Protein AF-A0A5C7JDD1-F1 (afdb_monomer)

Structure (mmCIF, N/CA/C/O backbone):
data_AF-A0A5C7JDD1-F1
#
_entry.id   AF-A0A5C7JDD1-F1
#
loop_
_atom_site.group_PDB
_atom_site.id
_atom_site.type_symbol
_atom_site.label_atom_id
_atom_site.label_alt_id
_atom_site.label_comp_id
_atom_site.label_asym_id
_atom_site.label_entity_id
_atom_site.label_seq_id
_atom_site.pdbx_PDB_ins_code
_atom_site.Cartn_x
_atom_site.Cartn_y
_at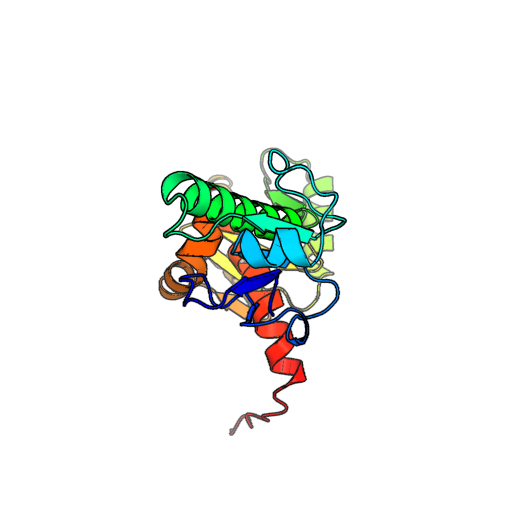om_site.Cartn_z
_atom_site.occupancy
_atom_site.B_iso_or_equiv
_atom_site.auth_seq_id
_atom_site.auth_comp_id
_atom_site.auth_asym_id
_atom_site.auth_atom_id
_atom_site.pdbx_PDB_model_num
ATOM 1 N N . MET A 1 1 ? 10.243 -6.993 1.042 1.00 73.81 1 MET A N 1
ATOM 2 C CA . MET A 1 1 ? 9.781 -7.624 -0.218 1.00 73.81 1 MET A CA 1
ATOM 3 C C . MET A 1 1 ? 10.031 -6.725 -1.411 1.00 73.81 1 MET A C 1
ATOM 5 O O . MET A 1 1 ? 9.795 -5.526 -1.321 1.00 73.81 1 MET A O 1
ATOM 9 N N . LYS A 1 2 ? 10.514 -7.301 -2.519 1.00 85.94 2 LYS A N 1
ATOM 10 C CA . LYS A 1 2 ? 10.548 -6.622 -3.817 1.00 85.94 2 LYS A CA 1
ATOM 11 C C . LYS A 1 2 ? 9.203 -6.812 -4.521 1.00 85.94 2 LYS A C 1
ATOM 13 O O . LYS A 1 2 ? 8.689 -7.925 -4.523 1.00 85.94 2 LYS A O 1
ATOM 18 N N . ILE A 1 3 ? 8.646 -5.746 -5.087 1.00 88.06 3 ILE A N 1
ATOM 19 C CA . ILE A 1 3 ? 7.290 -5.739 -5.669 1.00 88.06 3 ILE A CA 1
ATOM 20 C C . ILE A 1 3 ? 7.295 -5.728 -7.203 1.00 88.06 3 ILE A C 1
ATOM 22 O O . ILE A 1 3 ? 6.312 -6.113 -7.826 1.00 88.06 3 ILE A O 1
ATOM 26 N N . ALA A 1 4 ? 8.409 -5.318 -7.812 1.00 92.81 4 ALA A N 1
ATOM 27 C CA . ALA A 1 4 ? 8.616 -5.304 -9.256 1.00 92.81 4 ALA A CA 1
ATOM 28 C C . ALA A 1 4 ? 10.108 -5.274 -9.601 1.00 92.81 4 ALA A C 1
ATOM 30 O O . ALA A 1 4 ? 10.940 -4.901 -8.769 1.00 92.81 4 ALA A O 1
ATOM 31 N N . ASN A 1 5 ? 10.434 -5.634 -10.840 1.00 95.62 5 ASN A N 1
ATOM 32 C CA . ASN A 1 5 ? 11.769 -5.535 -11.415 1.00 95.62 5 ASN A CA 1
ATOM 33 C C . ASN A 1 5 ? 11.882 -4.310 -12.330 1.00 95.62 5 ASN A C 1
ATOM 35 O O . ASN A 1 5 ? 10.955 -3.980 -13.072 1.00 95.62 5 ASN A O 1
ATOM 39 N N . ILE A 1 6 ? 13.054 -3.685 -12.328 1.00 96.06 6 ILE A N 1
ATOM 40 C CA . ILE A 1 6 ? 13.453 -2.664 -13.293 1.00 96.06 6 ILE A CA 1
ATOM 41 C C . ILE A 1 6 ? 14.799 -3.090 -13.870 1.00 96.06 6 ILE A C 1
ATOM 43 O O . ILE A 1 6 ? 15.786 -3.191 -13.143 1.00 96.06 6 ILE A O 1
ATOM 47 N N . VAL A 1 7 ? 14.841 -3.344 -15.173 1.00 95.69 7 VAL A N 1
ATOM 48 C CA . VAL A 1 7 ? 16.059 -3.737 -15.880 1.00 95.69 7 VAL A CA 1
ATOM 49 C C . VAL A 1 7 ? 16.668 -2.505 -16.533 1.00 95.69 7 VAL A C 1
ATOM 51 O O . VAL A 1 7 ? 16.071 -1.921 -17.435 1.00 95.69 7 VAL A O 1
ATOM 54 N N . SER A 1 8 ? 17.837 -2.084 -16.058 1.00 92.88 8 SER A N 1
ATOM 55 C CA . SER A 1 8 ? 18.533 -0.890 -16.538 1.00 92.88 8 SER A CA 1
ATOM 56 C C . SER A 1 8 ? 20.042 -1.018 -16.361 1.00 92.88 8 SER A C 1
ATOM 58 O O . SER A 1 8 ? 20.523 -1.387 -15.294 1.00 92.88 8 SER A O 1
ATOM 60 N N . HIS A 1 9 ? 20.798 -0.621 -17.385 1.00 86.56 9 HIS A N 1
ATOM 61 C CA . HIS A 1 9 ? 22.257 -0.478 -17.295 1.00 86.56 9 HIS A CA 1
ATOM 62 C C . HIS A 1 9 ? 22.694 0.776 -16.525 1.00 86.56 9 HIS A C 1
ATOM 64 O O . HIS A 1 9 ? 23.824 0.858 -16.057 1.00 86.56 9 HIS A O 1
ATOM 70 N N . ASN A 1 10 ? 21.806 1.766 -16.401 1.00 85.62 10 ASN A N 1
ATOM 71 C CA . ASN A 1 10 ? 22.066 3.001 -15.669 1.00 85.62 10 ASN A CA 1
ATOM 72 C C . ASN A 1 10 ? 21.401 2.961 -14.293 1.00 85.62 10 ASN A C 1
ATOM 74 O O . ASN A 1 10 ? 20.355 2.332 -14.120 1.00 85.62 10 ASN A O 1
ATOM 78 N N . LYS A 1 11 ? 21.952 3.711 -13.332 1.00 84.25 11 LYS A N 1
ATOM 79 C CA . LYS A 1 11 ? 21.328 3.885 -12.017 1.00 84.25 11 LYS A CA 1
ATOM 80 C C . LYS A 1 11 ? 19.953 4.546 -12.166 1.00 84.25 11 LYS A C 1
ATOM 82 O O . LYS A 1 11 ? 19.836 5.627 -12.742 1.00 84.25 11 LYS A O 1
ATOM 87 N N . VAL A 1 12 ? 18.936 3.905 -11.601 1.00 86.31 12 VAL A N 1
ATOM 88 C CA . VAL A 1 12 ? 17.555 4.393 -11.554 1.00 86.31 12 VAL A CA 1
ATOM 89 C C . VAL A 1 12 ? 17.227 4.748 -10.104 1.00 86.31 12 VAL A C 1
ATOM 91 O O . VAL A 1 12 ? 17.536 3.978 -9.198 1.00 86.31 12 VAL A O 1
ATOM 94 N N . ASN A 1 13 ? 16.660 5.934 -9.872 1.00 81.56 13 ASN A N 1
ATOM 95 C CA . ASN A 1 13 ? 16.296 6.392 -8.530 1.00 81.56 13 ASN A CA 1
ATOM 96 C C . ASN A 1 13 ? 14.846 6.003 -8.226 1.00 81.56 13 ASN A C 1
ATOM 98 O O . ASN A 1 13 ? 13.929 6.670 -8.696 1.00 81.56 13 ASN A O 1
ATOM 102 N N . VAL A 1 14 ? 14.662 4.913 -7.487 1.00 82.81 14 VAL A N 1
ATOM 103 C CA . VAL A 1 14 ? 13.359 4.347 -7.104 1.00 82.81 14 VAL A CA 1
ATOM 104 C C . VAL A 1 14 ? 13.416 3.859 -5.661 1.00 82.81 14 VAL A C 1
ATOM 106 O O . VAL A 1 14 ? 14.504 3.703 -5.105 1.00 82.81 14 VAL A O 1
ATOM 109 N N . SER A 1 15 ? 12.252 3.626 -5.052 1.00 75.69 15 SER A N 1
ATOM 110 C CA . SER A 1 15 ? 12.174 3.100 -3.688 1.00 75.69 15 SER A CA 1
ATOM 111 C C . SER A 1 15 ? 12.807 1.708 -3.574 1.00 75.69 15 SER A C 1
ATOM 113 O O . SER A 1 15 ? 12.909 0.950 -4.545 1.00 75.69 15 SER A O 1
ATOM 115 N N . GLU A 1 16 ? 13.203 1.335 -2.358 1.00 76.50 16 GLU A N 1
ATOM 116 C CA . GLU A 1 16 ? 13.844 0.044 -2.083 1.00 76.50 16 GLU A CA 1
ATOM 117 C C . GLU A 1 16 ? 12.933 -1.163 -2.356 1.00 76.50 16 GLU A C 1
ATOM 119 O O . GLU A 1 16 ? 13.403 -2.301 -2.409 1.00 76.50 16 GLU A O 1
ATOM 124 N N . HIS A 1 17 ? 11.641 -0.941 -2.589 1.00 80.19 17 HIS A N 1
ATOM 125 C CA . HIS A 1 17 ? 10.695 -1.985 -2.965 1.00 80.19 17 HIS A CA 1
ATOM 126 C C . HIS A 1 17 ? 10.891 -2.470 -4.412 1.00 80.19 17 HIS A C 1
ATOM 128 O O . HIS A 1 17 ? 10.429 -3.557 -4.757 1.00 80.19 17 HIS A O 1
ATOM 134 N N . PHE A 1 18 ? 11.620 -1.736 -5.257 1.00 88.19 18 PHE A N 1
ATOM 135 C CA . PHE A 1 18 ? 11.929 -2.163 -6.622 1.00 88.19 18 PHE A CA 1
ATOM 136 C C . PHE A 1 18 ? 13.253 -2.936 -6.686 1.00 88.19 18 PHE A C 1
ATOM 138 O O . PHE A 1 18 ? 14.243 -2.623 -6.014 1.00 88.19 18 PHE A O 1
ATOM 145 N N . ASN A 1 19 ? 13.268 -4.001 -7.483 1.00 92.19 19 ASN A N 1
ATOM 146 C CA . ASN A 1 19 ? 14.462 -4.772 -7.799 1.00 92.19 19 ASN A CA 1
ATOM 147 C C . ASN A 1 19 ? 15.104 -4.196 -9.065 1.00 92.19 19 ASN A C 1
ATOM 149 O O . ASN A 1 19 ? 14.676 -4.511 -10.174 1.00 92.19 19 ASN A O 1
ATOM 153 N N . VAL A 1 20 ? 16.097 -3.322 -8.902 1.00 93.44 20 VAL A N 1
ATOM 154 C CA . VAL A 1 20 ? 16.820 -2.725 -10.032 1.00 93.44 20 VAL A CA 1
ATOM 155 C C . VAL A 1 20 ? 18.010 -3.611 -10.388 1.00 93.44 20 VAL A C 1
ATOM 157 O O . VAL A 1 20 ? 18.900 -3.807 -9.563 1.00 93.44 20 VAL A O 1
ATOM 160 N N . VAL A 1 21 ? 18.028 -4.143 -11.609 1.00 94.25 21 VAL A N 1
ATOM 161 C CA . VAL A 1 21 ? 19.061 -5.070 -12.086 1.00 94.25 21 VAL A CA 1
ATOM 162 C C . VAL A 1 21 ? 19.552 -4.700 -13.480 1.00 94.25 21 VAL A C 1
ATOM 164 O O . VAL A 1 21 ? 18.857 -4.054 -14.254 1.00 94.25 21 VAL A O 1
ATOM 167 N N . GLU A 1 22 ? 20.760 -5.132 -13.823 1.00 92.44 22 GLU A N 1
ATOM 168 C CA . GLU A 1 22 ? 21.382 -4.807 -15.115 1.00 92.44 22 GLU A CA 1
ATOM 169 C C . GLU A 1 22 ? 20.964 -5.747 -16.253 1.00 92.44 22 GLU A C 1
ATOM 171 O O . GLU A 1 22 ? 21.196 -5.437 -17.419 1.00 92.44 22 GLU A O 1
ATOM 176 N N . SER A 1 23 ? 20.393 -6.913 -15.936 1.00 91.31 23 SER A N 1
ATOM 177 C CA . SER A 1 23 ? 20.026 -7.925 -16.927 1.00 91.31 23 SER A CA 1
ATOM 178 C C . SER A 1 23 ? 18.774 -8.702 -16.529 1.00 91.31 23 SER A C 1
ATOM 180 O O . SER A 1 23 ? 18.463 -8.848 -15.345 1.00 91.31 23 SER A O 1
ATOM 182 N N . MET A 1 24 ? 18.082 -9.240 -17.539 1.00 90.94 24 MET A N 1
ATOM 183 C CA . MET A 1 24 ? 16.889 -10.074 -17.358 1.00 90.94 24 MET A CA 1
ATOM 184 C C . MET A 1 24 ? 17.164 -11.346 -16.544 1.00 90.94 24 MET A C 1
ATOM 186 O O . MET A 1 24 ? 16.271 -11.820 -15.859 1.00 90.94 24 MET A O 1
ATOM 190 N N . ASP A 1 25 ? 18.393 -11.868 -16.540 1.00 90.81 25 ASP A N 1
ATOM 191 C CA . ASP A 1 25 ? 18.741 -13.087 -15.788 1.00 90.81 25 ASP A CA 1
ATOM 192 C C . ASP A 1 25 ? 18.738 -12.888 -14.264 1.00 90.81 25 ASP A C 1
ATOM 194 O O . ASP A 1 25 ? 18.717 -13.852 -13.504 1.00 90.81 25 ASP A O 1
ATOM 198 N N . LYS A 1 26 ? 18.790 -11.633 -13.804 1.00 92.19 26 LYS A N 1
ATOM 199 C CA . LYS A 1 26 ? 18.843 -11.272 -12.378 1.00 92.19 26 LYS A CA 1
ATOM 200 C C . LYS A 1 26 ? 17.473 -10.868 -11.820 1.00 92.19 26 LYS A C 1
ATOM 202 O O . LYS A 1 26 ? 17.385 -10.421 -10.675 1.00 92.19 26 LYS A O 1
ATOM 207 N N . ILE A 1 27 ? 16.410 -10.959 -12.620 1.00 94.38 27 ILE A N 1
ATOM 208 C CA . ILE A 1 27 ? 15.067 -10.578 -12.178 1.00 94.38 27 ILE A CA 1
ATOM 209 C C . ILE A 1 27 ? 14.513 -11.589 -11.175 1.00 94.38 27 ILE A C 1
ATOM 211 O O . ILE A 1 27 ? 14.849 -12.771 -11.187 1.00 94.38 27 ILE A O 1
ATOM 215 N N . ILE A 1 28 ? 13.584 -11.132 -10.342 1.00 92.19 28 ILE A N 1
ATOM 216 C CA . ILE A 1 28 ? 12.761 -12.024 -9.532 1.00 92.19 28 ILE A CA 1
ATOM 217 C C . ILE A 1 28 ? 11.585 -12.465 -10.404 1.00 92.19 28 ILE A C 1
ATOM 219 O O . ILE A 1 28 ? 10.735 -11.648 -10.774 1.00 92.19 28 ILE A O 1
ATOM 223 N N . HIS A 1 29 ? 11.555 -13.747 -10.764 1.00 88.94 29 HIS A N 1
ATOM 224 C CA . HIS A 1 29 ? 10.509 -14.307 -11.616 1.00 88.94 29 HIS A CA 1
ATOM 225 C C . HIS A 1 29 ? 9.114 -14.153 -10.994 1.00 88.94 29 HIS A C 1
ATOM 227 O O . HIS A 1 29 ? 8.934 -14.282 -9.785 1.00 88.94 29 HIS A O 1
ATOM 233 N N . GLY A 1 30 ? 8.119 -13.887 -11.844 1.00 87.06 30 GLY A N 1
ATOM 234 C CA . GLY A 1 30 ? 6.722 -13.700 -11.442 1.00 87.06 30 GLY A CA 1
ATOM 235 C C . GLY A 1 30 ? 6.347 -12.265 -11.056 1.00 87.06 30 GLY A C 1
ATOM 236 O O . GLY A 1 30 ? 5.157 -11.966 -10.985 1.00 87.06 30 GLY A O 1
ATOM 237 N N . LEU A 1 31 ? 7.319 -11.364 -10.863 1.00 92.50 31 LEU A N 1
ATOM 238 C CA . LEU A 1 31 ? 7.039 -9.950 -10.604 1.00 92.50 31 LEU A CA 1
ATOM 239 C C . LEU A 1 31 ? 6.890 -9.134 -11.902 1.00 92.50 31 LEU A C 1
ATOM 241 O O . LEU A 1 31 ? 7.575 -9.421 -12.893 1.00 92.50 31 LEU A O 1
ATOM 245 N N . PRO A 1 32 ? 6.067 -8.064 -11.896 1.00 95.31 32 PRO A N 1
ATOM 246 C CA . PRO A 1 32 ? 6.035 -7.088 -12.979 1.00 95.31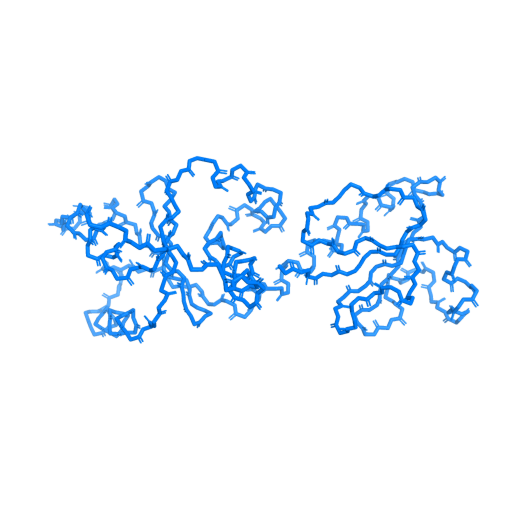 32 PRO A CA 1
ATOM 247 C C . PRO A 1 32 ? 7.426 -6.545 -13.287 1.00 95.31 32 PRO A C 1
ATOM 249 O O . PRO A 1 32 ? 8.178 -6.219 -12.371 1.00 95.31 32 PRO A O 1
ATOM 252 N N . THR A 1 33 ? 7.774 -6.447 -14.566 1.00 96.94 33 THR A N 1
ATOM 253 C CA . THR A 1 33 ? 9.122 -6.079 -15.008 1.00 96.94 33 THR A CA 1
ATOM 254 C C . THR A 1 33 ? 9.068 -4.949 -16.028 1.00 96.94 33 THR A C 1
ATOM 256 O O . THR A 1 33 ? 8.368 -5.059 -17.032 1.00 96.94 33 THR A O 1
ATOM 259 N N . LEU A 1 34 ? 9.824 -3.879 -15.778 1.00 97.25 34 LEU A N 1
ATOM 260 C CA . LEU A 1 34 ? 10.047 -2.778 -16.715 1.00 97.25 34 LEU A CA 1
ATOM 261 C C . LEU A 1 34 ? 11.470 -2.852 -17.275 1.00 97.25 34 LEU A C 1
ATOM 263 O O . LEU A 1 34 ? 12.436 -2.807 -16.516 1.00 97.25 34 LEU A O 1
ATOM 267 N N . ILE A 1 35 ? 11.606 -2.919 -18.596 1.00 96.12 35 ILE A N 1
ATOM 268 C CA . ILE A 1 35 ? 12.894 -2.857 -19.297 1.00 96.12 35 ILE A CA 1
ATOM 269 C C . ILE A 1 35 ? 13.154 -1.419 -19.757 1.00 96.12 35 ILE A C 1
ATOM 271 O O . ILE A 1 35 ? 12.328 -0.828 -20.450 1.00 96.12 35 ILE A O 1
ATOM 275 N N . ILE A 1 36 ? 14.313 -0.858 -19.406 1.00 95.50 36 ILE A N 1
ATOM 276 C CA . ILE A 1 36 ? 14.731 0.482 -19.833 1.00 95.50 36 ILE A CA 1
ATOM 277 C C . ILE A 1 36 ? 15.770 0.365 -20.952 1.00 95.50 36 ILE A C 1
ATOM 279 O O . ILE A 1 36 ? 16.930 0.017 -20.723 1.00 95.50 36 ILE A O 1
ATOM 283 N N . GLY A 1 37 ? 15.357 0.746 -22.159 1.00 92.62 37 GLY A N 1
ATOM 284 C CA . GLY A 1 37 ? 16.223 0.972 -23.309 1.00 92.62 37 GLY A CA 1
ATOM 285 C C . GLY A 1 37 ? 15.743 0.287 -24.580 1.00 92.62 37 GLY A C 1
ATOM 286 O O . GLY A 1 37 ? 15.573 -0.931 -24.624 1.00 92.62 37 GLY A O 1
ATOM 287 N N . PHE A 1 38 ? 15.593 1.086 -25.637 1.00 90.88 38 PHE A N 1
ATOM 288 C CA . PHE A 1 38 ? 15.066 0.628 -26.920 1.00 90.88 38 PHE A CA 1
ATOM 289 C C . PHE A 1 38 ? 15.933 -0.459 -27.569 1.00 90.88 38 PHE A C 1
ATOM 291 O O . PHE A 1 38 ? 15.403 -1.477 -28.002 1.00 90.88 38 PHE A O 1
ATOM 298 N N . ASP A 1 39 ? 17.260 -0.291 -27.577 1.00 90.31 39 ASP A N 1
ATOM 299 C CA . ASP A 1 39 ? 18.180 -1.230 -28.242 1.00 90.31 39 ASP A CA 1
ATOM 300 C C . ASP A 1 39 ? 18.036 -2.667 -27.724 1.00 90.31 39 ASP A C 1
ATOM 302 O O . ASP A 1 39 ? 18.092 -3.629 -28.491 1.00 90.31 39 ASP A O 1
ATOM 306 N N . TYR A 1 40 ? 17.840 -2.810 -26.409 1.00 89.88 40 TYR A N 1
ATOM 307 C CA . TYR A 1 40 ? 17.649 -4.110 -25.777 1.00 89.88 40 TYR A CA 1
ATOM 308 C C . TYR A 1 40 ? 16.324 -4.729 -26.222 1.00 89.88 40 TYR A C 1
ATOM 310 O O . TYR A 1 40 ? 16.285 -5.882 -26.648 1.00 89.88 40 TYR A O 1
ATOM 318 N N . VAL A 1 41 ? 15.243 -3.950 -26.164 1.00 91.88 41 VAL A N 1
ATOM 319 C CA . VAL A 1 41 ? 13.906 -4.421 -26.531 1.00 91.88 41 VAL A CA 1
ATOM 320 C C . VAL A 1 41 ? 13.860 -4.813 -28.002 1.00 91.88 41 VAL A C 1
ATOM 322 O O . VAL A 1 41 ? 13.476 -5.932 -28.309 1.00 91.88 41 VAL A O 1
ATOM 325 N N . ASN A 1 42 ? 14.365 -3.966 -28.897 1.00 90.50 42 ASN A N 1
ATOM 326 C CA . ASN A 1 42 ? 14.378 -4.224 -30.336 1.00 90.50 42 ASN A CA 1
ATOM 327 C C . ASN A 1 42 ? 15.182 -5.481 -30.716 1.00 90.50 42 ASN A C 1
ATOM 329 O O . ASN A 1 42 ? 14.856 -6.169 -31.679 1.00 90.50 42 ASN A O 1
ATOM 333 N N . LYS A 1 43 ? 16.228 -5.814 -29.948 1.00 91.44 43 LYS A N 1
ATOM 334 C CA . LYS A 1 43 ? 17.027 -7.028 -30.161 1.00 91.44 43 LYS A CA 1
ATOM 335 C C . LYS A 1 43 ? 16.327 -8.301 -29.675 1.00 91.44 43 LYS A C 1
ATOM 337 O O . LYS A 1 43 ? 16.500 -9.353 -30.285 1.00 91.44 43 LYS A O 1
ATOM 342 N N . HIS A 1 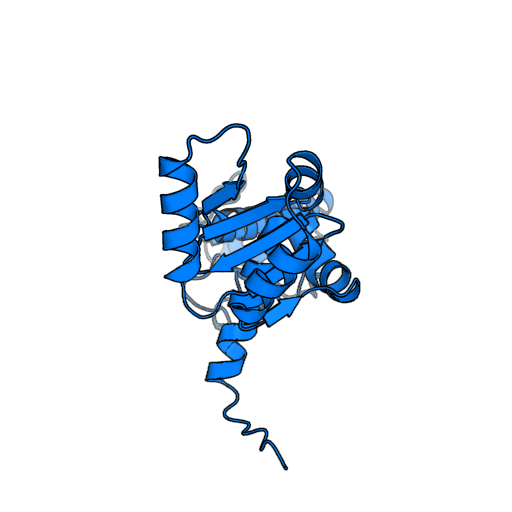44 ? 15.612 -8.227 -28.554 1.00 90.19 44 HIS A N 1
ATOM 343 C CA . HIS A 1 44 ? 15.068 -9.399 -27.858 1.00 90.19 44 HIS A CA 1
ATOM 344 C C . HIS A 1 44 ? 13.564 -9.621 -28.091 1.00 90.19 44 HIS A C 1
ATOM 346 O O . HIS A 1 44 ? 13.081 -10.732 -27.889 1.00 90.19 44 HIS A O 1
ATOM 352 N N . TYR A 1 45 ? 12.850 -8.594 -28.547 1.00 90.12 45 TYR A N 1
ATOM 353 C CA . TYR A 1 45 ? 11.414 -8.581 -28.822 1.00 90.12 45 TYR A CA 1
ATOM 354 C C . TYR A 1 45 ? 11.164 -7.864 -30.160 1.00 90.12 45 TYR A C 1
ATOM 356 O O . TYR A 1 45 ? 10.585 -6.789 -30.157 1.00 90.12 45 TYR A O 1
ATOM 364 N N . PRO A 1 46 ? 11.626 -8.396 -31.305 1.00 83.44 46 PRO A N 1
ATOM 365 C CA . PRO A 1 46 ? 11.647 -7.660 -32.576 1.00 83.44 46 PRO A CA 1
ATOM 366 C C . PRO A 1 46 ? 10.259 -7.301 -33.134 1.00 83.44 46 PRO A C 1
ATOM 368 O O . PRO A 1 46 ? 10.149 -6.358 -33.910 1.00 83.44 46 PRO A O 1
ATOM 371 N N . ASP A 1 47 ? 9.208 -8.013 -32.719 1.00 86.62 47 ASP A N 1
ATOM 372 C CA . ASP A 1 47 ? 7.838 -7.844 -33.227 1.00 86.62 47 ASP A CA 1
ATOM 373 C C . ASP A 1 47 ? 6.957 -6.936 -32.343 1.00 86.62 47 ASP A C 1
ATOM 375 O O . ASP A 1 47 ? 5.736 -6.905 -32.501 1.00 86.62 47 ASP A O 1
ATOM 379 N N . PHE A 1 48 ? 7.541 -6.226 -31.373 1.00 88.50 48 PHE A N 1
ATOM 380 C CA . PHE A 1 48 ? 6.786 -5.332 -30.491 1.00 88.50 48 PHE A CA 1
ATOM 381 C C . PHE A 1 48 ? 6.325 -4.047 -31.191 1.00 88.50 48 PHE A C 1
ATOM 383 O O . PHE A 1 48 ? 7.028 -3.484 -32.032 1.00 88.50 48 PHE A O 1
ATOM 390 N N . ASP A 1 49 ? 5.166 -3.530 -30.783 1.00 86.88 49 ASP A N 1
ATOM 391 C CA . ASP A 1 49 ? 4.731 -2.196 -31.187 1.00 86.88 49 ASP A CA 1
ATOM 392 C C . ASP A 1 49 ? 5.429 -1.136 -30.318 1.00 86.88 49 ASP A C 1
ATOM 394 O O . ASP A 1 49 ? 5.232 -1.066 -29.105 1.00 86.88 49 ASP A O 1
ATOM 398 N N . ILE A 1 50 ? 6.227 -0.275 -30.954 1.00 85.19 50 ILE A N 1
ATOM 399 C CA . ILE A 1 50 ? 6.931 0.852 -30.317 1.00 85.19 50 ILE A CA 1
ATOM 400 C C . ILE A 1 50 ? 5.956 1.850 -29.660 1.00 85.19 50 ILE A C 1
ATOM 402 O O . ILE A 1 50 ? 6.332 2.605 -28.758 1.00 85.19 50 ILE A O 1
ATOM 406 N N . MET A 1 51 ? 4.702 1.884 -30.105 1.00 85.19 51 MET A N 1
ATOM 407 C CA . MET A 1 51 ? 3.668 2.743 -29.533 1.00 85.19 51 MET A CA 1
ATOM 408 C C . MET A 1 51 ? 3.038 2.131 -28.275 1.00 85.19 51 MET A C 1
ATOM 410 O O . MET A 1 51 ? 2.465 2.864 -27.462 1.00 85.19 51 MET A O 1
ATOM 414 N N . GLU A 1 52 ? 3.183 0.821 -28.064 1.00 89.00 52 GLU A N 1
ATOM 415 C CA . GLU A 1 52 ? 2.667 0.123 -26.893 1.00 89.00 52 GLU A CA 1
ATOM 416 C C . GLU A 1 52 ? 3.736 -0.038 -25.810 1.00 89.00 52 GLU A C 1
ATOM 418 O O . GLU A 1 52 ? 4.871 -0.422 -26.059 1.00 89.00 52 GLU A O 1
ATOM 423 N N . ARG A 1 53 ? 3.367 0.212 -24.548 1.00 89.19 53 ARG A N 1
ATOM 424 C CA . ARG A 1 53 ? 4.278 0.040 -23.395 1.00 89.19 53 ARG A CA 1
ATOM 425 C C . ARG A 1 53 ? 4.441 -1.420 -22.974 1.00 89.19 53 ARG A C 1
ATOM 427 O O . ARG A 1 53 ? 5.337 -1.731 -22.192 1.00 89.19 53 ARG A O 1
ATOM 434 N N . LYS A 1 54 ? 3.532 -2.299 -23.403 1.00 93.50 54 LYS A N 1
ATOM 435 C CA . LYS A 1 54 ? 3.442 -3.694 -22.963 1.00 93.50 54 LYS A CA 1
ATOM 436 C C . LYS A 1 54 ? 4.141 -4.583 -23.993 1.00 93.50 54 LYS A C 1
ATOM 438 O O . LYS A 1 54 ? 3.826 -4.514 -25.169 1.00 93.50 54 LYS A O 1
ATOM 443 N N . LEU A 1 55 ? 5.067 -5.422 -23.535 1.00 91.25 55 LEU A N 1
ATOM 444 C CA . LEU A 1 55 ? 5.714 -6.450 -24.367 1.00 91.25 55 LEU A CA 1
ATOM 445 C C . LEU A 1 55 ? 5.074 -7.830 -24.182 1.00 91.25 55 LEU A C 1
ATOM 447 O O . LEU A 1 55 ? 5.232 -8.718 -25.010 1.00 91.25 55 LEU A O 1
ATOM 451 N N . GLY A 1 56 ? 4.381 -8.026 -23.063 1.00 88.19 56 GLY A N 1
ATOM 452 C CA . GLY A 1 56 ? 3.769 -9.290 -22.689 1.00 88.19 56 GLY A CA 1
ATOM 453 C C . GLY A 1 56 ? 3.137 -9.190 -21.310 1.00 88.19 56 GLY A C 1
ATOM 454 O O . GLY A 1 56 ? 3.036 -8.106 -20.727 1.00 88.19 56 GLY A O 1
ATOM 455 N N . ASP A 1 57 ? 2.687 -10.313 -20.767 1.00 88.19 57 ASP A N 1
ATOM 456 C CA . ASP A 1 57 ? 2.061 -10.312 -19.449 1.00 88.19 57 ASP A CA 1
ATOM 457 C C . ASP A 1 57 ? 3.056 -9.931 -18.361 1.00 88.19 57 ASP A C 1
ATOM 459 O O . ASP A 1 57 ? 4.120 -10.527 -18.218 1.00 88.19 57 ASP A O 1
ATOM 463 N N . ASN A 1 58 ? 2.701 -8.885 -17.609 1.00 91.81 58 ASN A N 1
ATOM 464 C CA . ASN A 1 58 ? 3.550 -8.283 -16.585 1.00 91.81 58 ASN A CA 1
ATOM 465 C C . ASN A 1 58 ? 4.936 -7.835 -17.088 1.00 91.81 58 ASN A C 1
ATOM 467 O O . ASN A 1 58 ? 5.830 -7.608 -16.274 1.00 91.81 58 ASN A O 1
ATOM 471 N N . LEU A 1 59 ? 5.099 -7.644 -18.400 1.00 94.88 59 LEU A N 1
ATOM 472 C CA . LEU A 1 59 ? 6.336 -7.189 -19.019 1.00 94.88 59 LEU A CA 1
ATOM 473 C C . LEU A 1 59 ? 6.101 -5.890 -19.788 1.00 94.88 59 LEU A C 1
ATOM 475 O O . LEU A 1 59 ? 5.255 -5.813 -20.683 1.00 94.88 59 LEU A O 1
ATOM 479 N N . TYR A 1 60 ? 6.884 -4.878 -19.442 1.00 96.19 60 TYR A N 1
ATOM 480 C CA . TYR A 1 60 ? 6.761 -3.522 -19.952 1.00 96.19 60 TYR A CA 1
ATOM 481 C C . TYR A 1 60 ? 8.120 -2.995 -20.380 1.00 96.19 60 TYR A C 1
ATOM 483 O O . TYR A 1 60 ? 9.163 -3.505 -19.959 1.00 96.19 60 TYR A O 1
ATOM 491 N N . TRP A 1 61 ? 8.115 -1.932 -21.173 1.00 95.75 61 TRP A N 1
ATOM 492 C CA . TRP A 1 61 ? 9.343 -1.263 -21.560 1.00 95.75 61 TRP A CA 1
ATOM 493 C C . TRP A 1 61 ? 9.195 0.251 -21.637 1.00 95.75 61 TRP A C 1
ATOM 495 O O . TRP A 1 61 ? 8.095 0.795 -21.737 1.00 95.75 61 TRP A O 1
ATOM 505 N N . THR A 1 62 ? 10.336 0.926 -21.586 1.00 95.50 62 THR A N 1
ATOM 506 C CA . THR A 1 62 ? 10.459 2.338 -21.927 1.00 95.50 62 THR A CA 1
ATOM 507 C C . THR A 1 62 ? 11.843 2.632 -22.505 1.00 95.50 62 THR A C 1
ATOM 509 O O . THR A 1 62 ? 12.756 1.804 -22.480 1.00 95.50 62 THR A O 1
ATOM 512 N N . VAL A 1 63 ? 11.995 3.829 -23.049 1.00 94.00 63 VAL A N 1
ATOM 513 C CA . VAL A 1 63 ? 13.242 4.374 -23.592 1.00 94.00 63 VAL A CA 1
ATOM 514 C C . VAL A 1 63 ? 14.198 4.796 -22.476 1.00 94.00 63 VAL A C 1
ATOM 516 O O . VAL A 1 63 ? 13.788 5.041 -21.344 1.00 94.00 63 VAL A O 1
ATOM 519 N N . LYS A 1 64 ? 15.492 4.936 -22.772 1.00 93.44 64 LYS A N 1
ATOM 520 C CA . LYS A 1 64 ? 16.454 5.522 -21.828 1.00 93.44 64 LYS A CA 1
ATOM 521 C C . LYS A 1 64 ? 16.138 7.001 -21.615 1.00 93.44 64 LYS A C 1
ATOM 523 O O . LYS A 1 64 ? 15.700 7.708 -22.523 1.00 93.44 64 LYS A O 1
ATOM 528 N N . ARG A 1 65 ? 16.513 7.525 -20.446 1.00 91.69 65 ARG A N 1
ATOM 529 C CA . ARG A 1 65 ? 16.415 8.964 -20.148 1.00 91.69 65 ARG A CA 1
ATOM 530 C C . ARG A 1 65 ? 17.125 9.849 -21.183 1.00 91.69 65 ARG A C 1
ATOM 532 O O . ARG A 1 65 ? 16.659 10.946 -21.465 1.00 91.69 65 ARG A O 1
ATOM 539 N N . THR A 1 66 ? 18.237 9.371 -21.742 1.00 91.19 66 THR A N 1
ATOM 540 C CA . THR A 1 66 ? 19.017 10.061 -22.784 1.00 91.19 66 THR A CA 1
ATOM 541 C C . THR A 1 66 ? 18.363 10.024 -24.164 1.00 91.19 66 THR A C 1
ATOM 543 O O . THR A 1 66 ? 18.687 10.859 -24.996 1.00 91.19 66 THR A O 1
ATOM 546 N N . GLU A 1 67 ? 17.473 9.062 -24.417 1.00 89.25 67 GLU A N 1
ATOM 547 C CA . GLU A 1 67 ? 16.774 8.902 -25.699 1.00 89.25 67 GLU A CA 1
ATOM 548 C C . GLU A 1 67 ? 15.564 9.843 -25.763 1.00 89.25 67 GLU A C 1
ATOM 550 O O . GLU A 1 67 ? 15.415 10.601 -26.719 1.00 89.25 67 GLU A O 1
ATOM 555 N N . LYS A 1 68 ? 14.719 9.844 -24.722 1.00 92.19 68 LYS A N 1
ATOM 556 C CA . LYS A 1 68 ? 13.601 10.791 -24.592 1.00 92.19 68 LYS A CA 1
ATOM 557 C C . LYS A 1 68 ? 13.202 10.959 -23.128 1.00 92.19 68 LYS A C 1
ATOM 559 O O . LYS A 1 68 ? 12.460 10.148 -22.576 1.00 92.19 68 LYS A O 1
ATOM 564 N N . ARG A 1 69 ? 13.689 12.037 -22.509 1.00 91.50 69 ARG A N 1
ATOM 565 C CA . ARG A 1 69 ? 13.548 12.296 -21.069 1.00 91.50 69 ARG A CA 1
ATOM 566 C C . ARG A 1 69 ? 12.097 12.293 -20.590 1.00 91.50 69 ARG A C 1
ATOM 568 O O . ARG A 1 69 ? 11.796 11.561 -19.656 1.00 91.50 69 ARG A O 1
ATOM 575 N N . ASP A 1 70 ? 11.226 13.061 -21.240 1.00 92.69 70 ASP A N 1
ATOM 576 C CA . ASP A 1 70 ? 9.836 13.222 -20.791 1.00 92.69 70 ASP A CA 1
ATOM 577 C C . ASP A 1 70 ? 9.089 11.886 -20.805 1.00 92.69 70 ASP A C 1
ATOM 579 O O . ASP A 1 70 ? 8.409 11.536 -19.847 1.00 92.69 70 ASP A O 1
ATOM 583 N N . LYS A 1 71 ? 9.296 11.087 -21.861 1.00 91.31 71 LYS A N 1
ATOM 584 C CA . LYS A 1 71 ? 8.671 9.767 -21.983 1.00 91.31 71 LYS A CA 1
ATOM 585 C C . LYS A 1 71 ? 9.218 8.772 -20.960 1.00 91.31 71 LYS A C 1
ATOM 587 O O . LYS A 1 71 ? 8.442 8.026 -20.378 1.00 91.31 71 LYS A O 1
ATOM 592 N N . TYR A 1 72 ? 10.528 8.785 -20.715 1.00 93.62 72 TYR A N 1
ATOM 593 C CA . TYR A 1 72 ? 11.139 7.970 -19.664 1.00 93.62 72 TYR A CA 1
ATOM 594 C C . TYR A 1 72 ? 10.552 8.291 -18.280 1.00 93.62 72 TYR A C 1
ATOM 596 O O . TYR A 1 72 ? 10.188 7.377 -17.545 1.00 93.62 72 TYR A O 1
ATOM 604 N N . GLU A 1 73 ? 10.457 9.577 -17.923 1.00 91.81 73 GLU A N 1
ATOM 605 C CA . GLU A 1 73 ? 9.942 10.003 -16.614 1.00 91.81 73 GLU A CA 1
ATOM 606 C C . GLU A 1 73 ? 8.449 9.644 -16.466 1.00 91.81 73 GLU A C 1
ATOM 608 O O . GLU A 1 73 ? 8.049 9.095 -15.437 1.00 91.81 73 GLU A O 1
ATOM 613 N N . GLU A 1 74 ? 7.650 9.855 -17.518 1.00 93.00 74 GLU A N 1
ATOM 614 C CA . GLU A 1 74 ? 6.230 9.488 -17.556 1.00 93.00 74 GLU A CA 1
ATOM 615 C C . GLU A 1 74 ? 6.010 7.972 -17.425 1.00 93.00 74 GLU A C 1
ATOM 617 O O . GLU A 1 74 ? 5.218 7.523 -16.594 1.00 93.00 74 GLU A O 1
ATOM 622 N N . ASP A 1 75 ? 6.706 7.168 -18.232 1.00 93.75 75 ASP A N 1
ATOM 623 C CA . ASP A 1 75 ? 6.514 5.717 -18.271 1.00 93.75 75 ASP A CA 1
ATOM 624 C C . ASP A 1 75 ? 7.013 5.047 -16.980 1.00 93.75 75 ASP A C 1
ATOM 626 O O . ASP A 1 75 ? 6.372 4.115 -16.486 1.00 93.75 75 ASP A O 1
ATOM 630 N N . LEU A 1 76 ? 8.121 5.534 -16.403 1.00 92.75 76 LEU A N 1
ATOM 631 C CA . LEU A 1 76 ? 8.629 5.041 -15.121 1.00 92.75 76 LEU A CA 1
ATOM 632 C C . LEU A 1 76 ? 7.638 5.337 -13.991 1.00 92.75 76 LEU A C 1
ATOM 634 O O . LEU A 1 76 ? 7.292 4.431 -13.234 1.00 92.75 76 LEU A O 1
ATOM 638 N N . SER A 1 77 ? 7.142 6.576 -13.902 1.00 91.00 77 SER A N 1
ATOM 639 C CA . SER A 1 77 ? 6.129 6.949 -12.907 1.00 91.00 77 SER A CA 1
ATOM 640 C C . SER A 1 77 ? 4.849 6.130 -13.078 1.00 91.00 77 SER A C 1
ATOM 642 O O . SER A 1 77 ? 4.316 5.589 -12.109 1.00 91.00 77 SER A O 1
ATOM 644 N N . TRP A 1 78 ? 4.383 5.963 -14.318 1.00 93.19 78 TRP A N 1
ATOM 645 C CA . TRP A 1 78 ? 3.234 5.116 -14.624 1.00 93.19 78 TRP A CA 1
ATOM 646 C C . TRP A 1 78 ? 3.436 3.672 -14.147 1.00 93.19 78 TRP A C 1
ATOM 648 O O . TRP A 1 78 ? 2.534 3.108 -13.527 1.00 93.19 78 TRP A O 1
ATOM 658 N N . PHE A 1 79 ? 4.607 3.083 -14.403 1.00 94.00 79 PHE A N 1
ATOM 659 C CA . PHE A 1 79 ? 4.900 1.707 -14.008 1.00 94.00 79 PHE A CA 1
ATOM 660 C C . PHE A 1 79 ? 4.903 1.539 -12.484 1.00 94.00 79 PHE A C 1
ATOM 662 O O . PHE A 1 79 ? 4.261 0.617 -11.982 1.00 94.00 79 PHE A O 1
ATOM 669 N N . MET A 1 80 ? 5.555 2.445 -11.748 1.00 90.44 80 MET A N 1
ATOM 670 C CA . MET A 1 80 ? 5.581 2.404 -10.279 1.00 90.44 80 MET A CA 1
ATOM 671 C C . MET A 1 80 ? 4.169 2.503 -9.690 1.00 90.44 80 MET A C 1
ATOM 673 O O . MET A 1 80 ? 3.747 1.628 -8.929 1.00 90.44 80 MET A O 1
ATOM 677 N N . ASN A 1 81 ? 3.393 3.485 -10.161 1.00 89.62 81 ASN A N 1
ATOM 678 C CA . ASN A 1 81 ? 1.997 3.672 -9.770 1.00 89.62 81 ASN A CA 1
ATOM 679 C C . ASN A 1 81 ? 1.147 2.433 -10.060 1.00 89.62 81 ASN A C 1
ATOM 681 O O . ASN A 1 81 ? 0.337 2.023 -9.230 1.00 89.62 81 ASN A O 1
ATOM 685 N N . LYS A 1 82 ? 1.318 1.824 -11.239 1.00 91.88 82 LYS A N 1
ATOM 686 C CA . LYS A 1 82 ? 0.593 0.609 -11.617 1.00 91.88 82 LYS A CA 1
ATOM 687 C C . LYS A 1 82 ? 0.892 -0.530 -10.643 1.00 91.88 82 LYS A C 1
ATOM 689 O O . LYS A 1 82 ? -0.041 -1.139 -10.130 1.00 91.88 82 LYS A O 1
ATOM 694 N N . VAL A 1 83 ? 2.171 -0.801 -10.383 1.00 92.25 83 VAL A N 1
ATOM 695 C CA . VAL A 1 83 ? 2.602 -1.902 -9.509 1.00 92.25 83 VAL A CA 1
ATOM 696 C C . VAL A 1 83 ? 2.048 -1.727 -8.099 1.00 92.25 83 VAL A C 1
ATOM 698 O O . VAL A 1 83 ? 1.506 -2.679 -7.541 1.00 92.25 83 VAL A O 1
ATOM 701 N N . LEU A 1 84 ? 2.132 -0.523 -7.529 1.00 88.94 84 LEU A N 1
ATOM 702 C CA . LEU A 1 84 ? 1.577 -0.269 -6.200 1.00 88.94 84 LEU A CA 1
ATOM 703 C C . LEU A 1 84 ? 0.050 -0.347 -6.174 1.00 88.94 84 LEU A C 1
ATOM 705 O O . LEU A 1 84 ? -0.509 -0.896 -5.225 1.00 88.94 84 LEU A O 1
ATOM 709 N N . LYS A 1 85 ? -0.639 0.153 -7.207 1.00 90.12 85 LYS A N 1
ATOM 710 C CA . LYS A 1 85 ? -2.103 0.043 -7.306 1.00 90.12 85 LYS A CA 1
ATOM 711 C C . LYS A 1 85 ? -2.551 -1.412 -7.384 1.00 90.12 85 LYS A C 1
ATOM 713 O O . LYS A 1 85 ? -3.482 -1.780 -6.673 1.00 90.12 85 LYS A O 1
ATOM 718 N N . ASP A 1 86 ? -1.862 -2.234 -8.169 1.00 91.06 86 ASP A N 1
ATOM 719 C CA . ASP A 1 86 ? -2.125 -3.673 -8.247 1.00 91.06 86 ASP A CA 1
ATOM 720 C C . ASP A 1 86 ? -1.845 -4.365 -6.903 1.00 91.06 86 ASP A C 1
ATOM 722 O O . ASP A 1 86 ? -2.632 -5.200 -6.462 1.00 91.06 86 ASP A O 1
ATOM 726 N N . LEU A 1 87 ? -0.763 -3.976 -6.217 1.00 89.81 87 LEU A N 1
ATOM 727 C CA . LEU A 1 87 ? -0.363 -4.526 -4.918 1.00 89.81 87 LEU A CA 1
ATOM 728 C C . LEU A 1 87 ? -1.407 -4.298 -3.819 1.00 89.81 87 LEU A C 1
ATOM 730 O O . LEU A 1 87 ? -1.539 -5.134 -2.927 1.00 89.81 87 LEU A O 1
ATOM 734 N N . VAL A 1 88 ? -2.117 -3.167 -3.852 1.00 91.94 88 VAL A N 1
ATOM 735 C CA . VAL A 1 88 ? -3.164 -2.838 -2.870 1.00 91.94 88 VAL A CA 1
ATOM 736 C C . VAL A 1 88 ? -4.577 -3.165 -3.358 1.00 91.94 88 VAL A C 1
ATOM 738 O O . VAL A 1 88 ? -5.538 -2.930 -2.622 1.00 91.94 88 VAL A O 1
ATOM 741 N N . ALA A 1 89 ? -4.734 -3.672 -4.585 1.00 91.94 89 ALA A N 1
ATOM 742 C CA . ALA A 1 89 ? -6.039 -3.863 -5.218 1.00 91.94 89 ALA A CA 1
ATOM 743 C C . ALA A 1 89 ? -6.917 -4.892 -4.490 1.00 91.94 89 ALA A C 1
ATOM 745 O O . ALA A 1 89 ? -8.143 -4.778 -4.502 1.00 91.94 89 ALA A O 1
ATOM 746 N N . ASP A 1 90 ? -6.302 -5.881 -3.843 1.00 90.38 90 ASP A N 1
ATOM 747 C CA . ASP A 1 90 ? -6.988 -6.929 -3.088 1.00 90.38 90 ASP A CA 1
ATOM 748 C C . ASP A 1 90 ? -7.176 -6.590 -1.598 1.00 90.38 90 ASP A C 1
ATOM 750 O O . ASP A 1 90 ? -7.773 -7.374 -0.850 1.00 90.38 90 ASP A O 1
ATOM 754 N N . VAL A 1 91 ? -6.712 -5.412 -1.165 1.00 94.56 91 VAL A N 1
ATOM 755 C CA . VAL A 1 91 ? -6.842 -4.944 0.213 1.00 94.56 91 VAL A CA 1
ATOM 756 C C . VAL A 1 91 ? -8.151 -4.182 0.390 1.00 94.56 91 VAL A C 1
ATOM 758 O O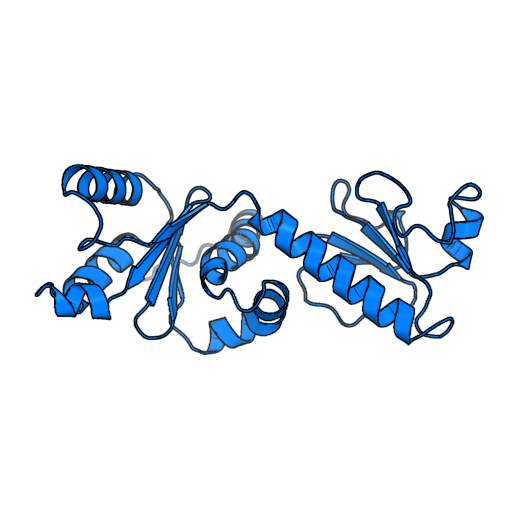 . VAL A 1 91 ? -8.341 -3.062 -0.090 1.00 94.56 91 VAL A O 1
ATOM 761 N N . ASN A 1 92 ? -9.057 -4.775 1.160 1.00 95.56 92 ASN A N 1
ATOM 762 C CA . ASN A 1 92 ? -10.356 -4.197 1.464 1.00 95.56 92 ASN A CA 1
ATOM 763 C C . ASN A 1 92 ? -10.240 -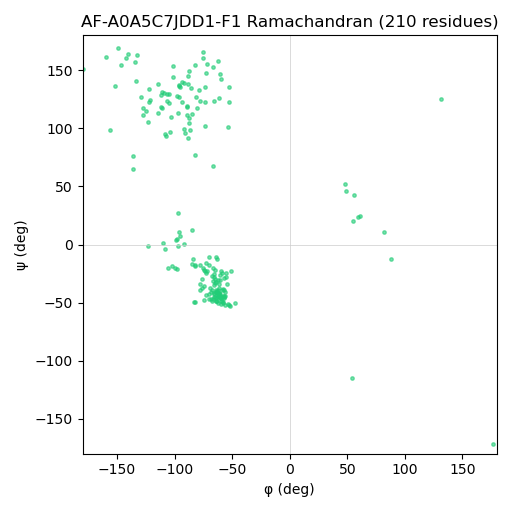3.123 2.543 1.00 95.56 92 ASN A C 1
ATOM 765 O O . ASN A 1 92 ? -9.665 -3.351 3.605 1.00 95.56 92 ASN A O 1
ATOM 769 N N . TYR A 1 93 ? -10.865 -1.970 2.321 1.00 96.62 93 TYR A N 1
ATOM 770 C CA . TYR A 1 93 ? -10.958 -0.918 3.328 1.00 96.62 93 TYR A CA 1
ATOM 771 C C . TYR A 1 93 ? -12.361 -0.858 3.936 1.00 96.62 93 TYR A C 1
ATOM 773 O O . TYR A 1 93 ? -13.356 -0.771 3.218 1.00 96.62 93 TYR A O 1
ATOM 781 N N . VAL A 1 94 ? -12.434 -0.862 5.268 1.00 96.44 94 VAL A N 1
ATOM 782 C CA . VAL A 1 94 ? -13.676 -0.726 6.034 1.00 96.44 94 VAL A CA 1
ATOM 783 C C . VAL A 1 94 ? -13.543 0.462 6.978 1.00 96.44 94 VAL A C 1
ATOM 785 O O . VAL A 1 94 ? -12.881 0.375 8.013 1.00 96.44 94 VAL A O 1
ATOM 788 N N . PHE A 1 95 ? -14.206 1.571 6.655 1.00 96.75 95 PHE A N 1
ATOM 789 C CA . PHE A 1 95 ? -14.381 2.661 7.612 1.00 96.75 95 PHE A CA 1
ATOM 790 C C . PHE A 1 95 ? -15.418 2.255 8.664 1.00 96.75 95 PHE A C 1
ATOM 792 O O . PHE A 1 95 ? -16.545 1.884 8.327 1.00 96.75 95 PHE A O 1
ATOM 799 N N . VAL A 1 96 ? -15.027 2.275 9.937 1.00 94.75 96 VAL A N 1
ATOM 800 C CA . VAL A 1 96 ? -15.866 1.868 11.065 1.00 94.75 96 VAL A CA 1
ATOM 801 C C . VAL A 1 96 ? -16.671 3.070 11.541 1.00 94.75 96 VAL A C 1
ATOM 803 O O . VAL A 1 96 ? -16.228 3.820 12.409 1.00 94.75 96 VAL A O 1
ATOM 806 N N . ASP A 1 97 ? -17.871 3.224 10.983 1.00 93.19 97 ASP A N 1
ATOM 807 C CA . ASP A 1 97 ? -18.791 4.308 11.323 1.00 93.19 97 ASP A CA 1
ATOM 808 C C . ASP A 1 97 ? -19.941 3.818 12.231 1.00 93.19 97 ASP A C 1
ATOM 810 O O . ASP A 1 97 ? -20.938 3.270 11.749 1.00 93.19 97 ASP A O 1
ATOM 814 N N . PRO A 1 98 ? -19.836 3.988 13.560 1.00 90.31 98 PRO A N 1
ATOM 815 C CA . PRO A 1 98 ? -20.904 3.639 14.498 1.00 90.31 98 PRO A CA 1
ATOM 816 C C . PRO A 1 98 ? -22.146 4.542 14.429 1.00 90.31 98 PRO A C 1
ATOM 818 O O . PRO A 1 98 ? -23.146 4.190 15.052 1.00 90.31 98 PRO A O 1
ATOM 821 N N . ILE A 1 99 ? -22.102 5.679 13.722 1.00 90.19 99 ILE A N 1
ATOM 822 C CA . ILE A 1 99 ? -23.269 6.549 13.507 1.00 90.19 99 ILE A CA 1
ATOM 823 C C . ILE A 1 99 ? -24.099 6.018 12.342 1.00 90.19 99 ILE A C 1
ATOM 825 O O . ILE A 1 99 ? -25.315 5.871 12.465 1.00 90.19 99 ILE A O 1
ATOM 829 N N . GLN A 1 100 ? -23.446 5.725 11.216 1.00 90.56 100 GLN A N 1
ATOM 830 C CA . GLN A 1 100 ? -24.130 5.286 9.998 1.00 90.56 100 GLN A CA 1
ATOM 831 C C . GLN A 1 100 ? -24.556 3.816 10.059 1.00 90.56 100 GLN A C 1
ATOM 833 O O . GLN A 1 100 ? -25.596 3.444 9.512 1.00 90.56 100 GLN A O 1
ATOM 838 N N . TYR A 1 101 ? -23.776 2.953 10.716 1.00 91.12 101 TYR A N 1
ATOM 839 C CA . TYR A 1 101 ? -24.058 1.523 10.725 1.00 91.12 101 TYR A CA 1
ATOM 840 C C . TYR A 1 101 ? -24.985 1.085 11.855 1.00 91.12 101 TYR A C 1
ATOM 842 O O . TYR A 1 101 ? -24.806 1.398 13.030 1.00 91.12 101 TYR A O 1
ATOM 850 N N . HIS A 1 102 ? -25.919 0.196 11.515 1.00 90.75 102 HIS A N 1
ATOM 851 C CA . HIS A 1 102 ? -26.729 -0.499 12.508 1.00 90.75 102 HIS A CA 1
ATOM 852 C C . HIS A 1 102 ? -25.866 -1.343 13.459 1.00 90.75 102 HIS A C 1
ATOM 854 O O . HIS A 1 102 ? -24.907 -2.003 13.049 1.00 90.75 102 HIS A O 1
ATOM 860 N N . GLY A 1 103 ? -26.292 -1.457 14.721 1.00 91.06 103 GLY A N 1
ATOM 861 C CA . GLY A 1 103 ? -25.553 -2.199 15.751 1.00 91.06 103 GLY A CA 1
ATOM 862 C C . GLY A 1 103 ? -25.230 -3.660 15.394 1.00 91.06 103 GLY A C 1
ATOM 863 O O . GLY A 1 103 ? -24.209 -4.187 15.830 1.00 91.06 103 GLY A O 1
ATOM 864 N N . LYS A 1 104 ? -26.043 -4.324 14.554 1.00 94.56 104 LYS A N 1
ATOM 865 C CA . LYS A 1 104 ? -25.734 -5.673 14.034 1.00 94.56 104 LYS A CA 1
ATOM 866 C C . LYS A 1 104 ? -24.482 -5.682 13.146 1.00 94.56 104 LYS A C 1
ATOM 868 O O . LYS A 1 104 ? -23.685 -6.611 13.255 1.00 94.56 104 LYS A O 1
ATOM 873 N N . VAL A 1 105 ? -24.306 -4.669 12.297 1.00 94.12 105 VAL A N 1
ATOM 874 C CA . VAL A 1 105 ? -23.140 -4.520 11.411 1.00 94.12 105 VAL A CA 1
ATOM 875 C C . VAL A 1 105 ? -21.901 -4.196 12.237 1.00 94.12 105 VAL A C 1
ATOM 877 O O . VAL A 1 105 ? -20.900 -4.895 12.115 1.00 94.12 105 VAL A O 1
ATOM 880 N N . ILE A 1 106 ? -22.001 -3.250 13.175 1.00 93.62 106 ILE A N 1
ATOM 881 C CA . ILE A 1 106 ? -20.903 -2.920 14.097 1.00 93.62 106 ILE A CA 1
ATOM 882 C C . ILE A 1 106 ? -20.440 -4.150 14.883 1.00 93.62 106 ILE A C 1
ATOM 884 O O . ILE A 1 106 ? -19.246 -4.425 14.955 1.00 93.62 106 ILE A O 1
ATOM 888 N N . ARG A 1 107 ? -21.366 -4.968 15.399 1.00 94.38 107 ARG A N 1
ATOM 889 C CA . ARG A 1 107 ? -21.003 -6.231 16.064 1.00 94.38 107 ARG A CA 1
ATOM 890 C C . ARG A 1 107 ? -20.278 -7.203 15.131 1.00 94.38 107 ARG A C 1
ATOM 892 O O . ARG A 1 107 ? -19.372 -7.888 15.596 1.00 94.38 107 ARG A O 1
ATOM 899 N N . LYS A 1 108 ? -20.655 -7.292 13.849 1.00 95.62 108 LYS A N 1
ATOM 900 C CA . LYS A 1 108 ? -19.941 -8.128 12.865 1.00 95.62 108 LYS A CA 1
ATOM 901 C C . LYS A 1 108 ? -18.524 -7.611 12.617 1.00 95.62 108 LYS A C 1
ATOM 903 O O . LYS A 1 108 ? -17.599 -8.414 12.651 1.00 95.62 108 LYS A O 1
ATOM 908 N N . ILE A 1 109 ? -18.361 -6.298 12.444 1.00 94.44 109 ILE A N 1
ATOM 909 C CA . ILE A 1 109 ? -17.052 -5.648 12.281 1.00 94.44 109 ILE A CA 1
ATOM 910 C C . ILE A 1 109 ? -16.167 -5.941 13.492 1.00 94.44 109 ILE A C 1
ATOM 912 O O . ILE A 1 109 ? -15.061 -6.439 13.329 1.00 94.44 109 ILE A O 1
ATOM 916 N N . ILE A 1 110 ? -16.679 -5.725 14.707 1.00 93.69 110 ILE A N 1
ATOM 917 C CA . ILE A 1 110 ? -15.941 -5.986 15.949 1.00 93.69 110 ILE A CA 1
ATOM 918 C C . ILE A 1 110 ? -15.553 -7.469 16.061 1.00 93.69 110 ILE A C 1
ATOM 920 O O . ILE A 1 110 ? -14.413 -7.781 16.389 1.00 93.69 110 ILE A O 1
ATOM 924 N N . LYS A 1 111 ? -16.467 -8.401 15.755 1.00 95.44 111 LYS A N 1
ATOM 925 C CA . LYS A 1 111 ? -16.149 -9.839 15.748 1.00 95.44 111 LYS A CA 1
ATOM 926 C C . LYS A 1 111 ? -15.053 -10.179 14.738 1.00 95.44 111 LYS A C 1
ATOM 928 O O . LYS A 1 111 ? -14.125 -10.899 15.093 1.00 95.44 111 LYS A O 1
ATOM 933 N N . LYS A 1 112 ? -15.141 -9.648 13.512 1.00 95.25 112 LYS A N 1
ATOM 934 C CA . LYS A 1 112 ? -14.114 -9.857 12.484 1.00 95.25 112 LYS A CA 1
ATOM 935 C C . LYS A 1 112 ? -12.773 -9.275 12.931 1.00 95.25 112 LYS A C 1
ATOM 937 O O . LYS A 1 112 ? -11.771 -9.976 12.851 1.00 95.25 112 LYS A O 1
ATOM 942 N N . PHE A 1 113 ? -12.768 -8.062 13.483 1.00 94.31 113 PHE A N 1
ATOM 943 C CA . PHE A 1 113 ? -11.582 -7.439 14.065 1.00 94.31 113 PHE A CA 1
ATOM 944 C C . PHE A 1 113 ? -10.913 -8.361 15.089 1.00 94.31 113 PHE A C 1
ATOM 946 O O . PHE A 1 113 ? -9.733 -8.652 14.956 1.00 94.31 113 PHE A O 1
ATOM 953 N N . TYR A 1 114 ? -11.653 -8.884 16.072 1.00 93.31 114 TYR A N 1
ATOM 954 C CA . TYR A 1 114 ? -11.071 -9.765 17.092 1.00 93.31 114 TYR A CA 1
ATOM 955 C C . TYR A 1 114 ? -10.600 -11.120 16.547 1.00 93.31 114 TYR A C 1
ATOM 957 O O . TYR A 1 114 ? -9.689 -11.701 17.125 1.00 93.31 114 TYR A O 1
ATOM 965 N N . SER A 1 115 ? -11.187 -11.617 15.454 1.00 94.75 115 SER A N 1
ATOM 966 C CA . SER A 1 115 ? -10.791 -12.903 14.862 1.00 94.75 115 SER A CA 1
ATOM 967 C C . SER A 1 115 ? -9.453 -12.873 14.119 1.00 94.75 115 SER A C 1
ATOM 969 O O . SER A 1 115 ? -8.841 -13.921 13.963 1.00 94.75 115 SER A O 1
ATOM 971 N N . ILE A 1 116 ? -9.006 -11.698 13.666 1.00 93.62 116 ILE A N 1
ATOM 972 C CA . ILE A 1 116 ? -7.796 -11.560 12.848 1.00 93.62 116 ILE A CA 1
ATOM 973 C C . ILE A 1 116 ? -6.548 -11.645 13.747 1.00 93.62 116 ILE A C 1
ATOM 975 O O . ILE A 1 116 ? -6.430 -10.838 14.674 1.00 93.62 116 ILE A O 1
ATOM 979 N N . PRO A 1 117 ? -5.596 -12.562 13.516 1.00 89.00 117 PRO A N 1
ATOM 980 C CA . PRO A 1 117 ? -4.319 -12.581 14.234 1.00 89.00 117 PRO A CA 1
ATOM 981 C C . PRO A 1 117 ? -3.362 -11.480 13.731 1.00 89.00 117 PRO A C 1
ATOM 983 O O . PRO A 1 117 ? -3.587 -10.892 12.680 1.00 89.00 117 PRO A O 1
ATOM 986 N N . ASN A 1 118 ? -2.290 -11.202 14.486 1.00 89.06 118 ASN A N 1
ATOM 987 C CA . ASN A 1 118 ? -1.137 -10.382 14.058 1.00 89.06 118 ASN A CA 1
ATOM 988 C C . ASN A 1 118 ? -1.486 -9.037 13.391 1.00 89.06 118 ASN A C 1
ATOM 990 O O . ASN A 1 118 ? -1.019 -8.721 12.300 1.00 89.06 118 ASN A O 1
ATOM 994 N N . LYS A 1 119 ? -2.325 -8.233 14.047 1.00 94.75 119 LYS A N 1
ATOM 995 C CA . LYS A 1 119 ? -2.771 -6.948 13.496 1.00 94.75 119 LYS A CA 1
ATOM 996 C C . LYS A 1 119 ? -1.660 -5.908 13.550 1.00 94.75 119 LYS A C 1
ATOM 998 O O . LYS A 1 119 ? -1.056 -5.711 14.605 1.00 94.75 119 LYS A O 1
ATOM 1003 N N . ILE A 1 120 ? -1.487 -5.165 12.466 1.00 96.06 120 ILE A N 1
ATOM 1004 C CA . ILE A 1 120 ? -0.578 -4.018 12.415 1.00 96.06 120 ILE A CA 1
ATOM 1005 C C . ILE A 1 120 ? -1.424 -2.753 12.464 1.00 96.06 120 ILE A C 1
ATOM 1007 O O . ILE A 1 120 ? -2.301 -2.548 11.624 1.00 96.06 120 ILE A O 1
ATOM 1011 N N . THR A 1 121 ? -1.178 -1.911 13.463 1.00 96.44 121 THR A N 1
ATOM 1012 C CA . THR A 1 121 ? -1.903 -0.650 13.635 1.00 96.44 121 THR A CA 1
ATOM 1013 C C . THR A 1 121 ? -1.008 0.517 13.267 1.00 96.44 121 THR A C 1
ATOM 1015 O O . THR A 1 121 ? 0.087 0.634 13.800 1.00 96.44 121 THR A O 1
ATOM 1018 N N . TYR A 1 122 ? -1.502 1.415 12.424 1.00 96.44 122 TYR A N 1
ATOM 1019 C CA . TYR A 1 122 ? -0.893 2.705 12.127 1.00 96.44 122 TYR A CA 1
ATOM 1020 C C . TYR A 1 122 ? -1.789 3.838 12.624 1.00 96.44 122 TYR A C 1
ATOM 1022 O O . TYR A 1 122 ? -3.014 3.772 12.483 1.00 96.44 122 TYR A O 1
ATOM 1030 N N . GLN A 1 123 ? -1.195 4.866 13.226 1.00 95.19 123 GLN A N 1
ATOM 1031 C CA . GLN A 1 123 ? -1.903 6.075 13.626 1.00 95.19 123 GLN A CA 1
ATOM 1032 C C . GLN A 1 123 ? -1.457 7.262 12.779 1.00 95.19 123 GLN A C 1
ATOM 1034 O O . GLN A 1 123 ? -0.278 7.592 12.744 1.00 95.19 123 GLN A O 1
ATOM 1039 N N . ASP A 1 124 ? -2.440 7.963 12.222 1.00 92.88 124 ASP A N 1
ATOM 1040 C CA . ASP A 1 124 ? -2.255 9.264 11.589 1.00 92.88 124 ASP A CA 1
ATOM 1041 C C . ASP A 1 124 ? -3.247 10.263 12.195 1.00 92.88 124 ASP A C 1
ATOM 1043 O O . ASP A 1 124 ? -4.468 10.123 12.073 1.00 92.88 124 ASP A O 1
ATOM 1047 N N . GLY A 1 125 ? -2.739 11.238 12.949 1.00 92.00 125 GLY A N 1
ATOM 1048 C CA . GLY A 1 125 ? -3.574 12.182 13.693 1.00 92.00 125 GLY A CA 1
ATOM 1049 C C . GLY A 1 125 ? -4.586 11.487 14.622 1.00 92.00 125 GLY A C 1
ATOM 1050 O O . GLY A 1 125 ? -4.210 10.850 15.610 1.00 92.00 125 GLY A O 1
ATOM 1051 N N . GLN A 1 126 ? -5.884 11.655 14.335 1.00 94.06 126 GLN A N 1
ATOM 1052 C CA . GLN A 1 126 ? -7.002 11.024 15.065 1.00 94.06 126 GLN A CA 1
ATOM 1053 C C . GLN A 1 126 ? -7.546 9.759 14.379 1.00 94.06 126 GLN A C 1
ATOM 1055 O O . GLN A 1 126 ? -8.522 9.182 14.858 1.00 94.06 126 GLN A O 1
ATOM 1060 N N . MET A 1 127 ? -6.926 9.316 13.287 1.00 95.81 127 MET A N 1
ATOM 1061 C CA . MET A 1 127 ? -7.277 8.087 12.588 1.00 95.81 127 MET A CA 1
ATOM 1062 C C . MET A 1 127 ? -6.390 6.938 13.058 1.00 95.81 127 MET A C 1
ATOM 1064 O O . MET A 1 127 ? -5.172 7.072 13.169 1.00 95.81 127 MET A O 1
ATOM 1068 N N . LEU A 1 128 ? -7.010 5.788 13.309 1.00 96.81 128 LEU A N 1
ATOM 1069 C CA . LEU A 1 128 ? -6.316 4.512 13.436 1.00 96.81 128 LEU A CA 1
ATOM 1070 C C . LEU A 1 128 ? -6.642 3.650 12.221 1.00 96.81 128 LEU A C 1
ATOM 1072 O O . LEU A 1 128 ? -7.812 3.454 11.890 1.00 96.81 128 LEU A O 1
ATOM 1076 N N . TYR A 1 129 ? -5.607 3.108 11.595 1.00 97.56 129 TYR A N 1
ATOM 1077 C CA . TYR A 1 129 ? -5.703 2.138 10.516 1.00 97.56 129 TYR A CA 1
ATOM 1078 C C . TYR A 1 129 ? -5.179 0.804 11.022 1.00 97.56 129 TYR A C 1
ATOM 1080 O O . TYR A 1 129 ? -4.016 0.706 11.403 1.00 97.56 129 TYR A O 1
ATOM 1088 N N . VAL A 1 130 ? -6.030 -0.218 11.048 1.00 97.31 130 VAL A N 1
ATOM 1089 C CA . VAL A 1 130 ? -5.649 -1.550 11.530 1.00 97.31 130 VAL A CA 1
ATOM 1090 C C . VAL A 1 130 ? -5.713 -2.536 10.383 1.00 97.31 130 VAL A C 1
ATOM 1092 O O . VAL A 1 130 ? -6.800 -2.824 9.885 1.00 97.31 130 VAL A O 1
ATOM 1095 N N . TYR A 1 131 ? -4.555 -3.044 9.981 1.00 97.19 131 TYR A N 1
ATOM 1096 C CA . TYR A 1 131 ? -4.422 -4.049 8.940 1.00 97.19 131 TYR A CA 1
ATOM 1097 C C . TYR A 1 131 ? -4.396 -5.469 9.518 1.00 97.19 131 TYR A C 1
ATOM 1099 O O . TYR A 1 131 ? -3.734 -5.731 10.525 1.00 97.19 131 TYR A O 1
ATOM 1107 N N . GLY A 1 132 ? -5.067 -6.387 8.824 1.00 94.38 132 GLY A N 1
ATOM 1108 C CA . GLY A 1 132 ? -4.812 -7.823 8.889 1.00 94.38 132 GLY A CA 1
ATOM 1109 C C . GLY A 1 132 ? -5.743 -8.607 7.958 1.00 94.38 132 GLY A C 1
ATOM 1110 O O . GLY A 1 132 ? -6.853 -8.163 7.663 1.00 94.38 132 GLY A O 1
ATOM 1111 N N . GLU A 1 133 ? -5.280 -9.759 7.461 1.00 90.81 133 GLU A N 1
ATOM 1112 C CA . GLU A 1 133 ? -6.000 -10.602 6.484 1.00 90.81 133 GLU A CA 1
ATOM 1113 C C . GLU A 1 133 ? -6.545 -9.823 5.267 1.00 90.81 133 GLU A C 1
ATOM 1115 O O . GLU A 1 133 ? -7.704 -9.987 4.883 1.00 90.81 133 GLU A O 1
ATOM 1120 N N . LYS A 1 134 ? -5.730 -8.945 4.660 1.00 93.56 134 LYS A N 1
ATOM 1121 C CA . LYS A 1 134 ? -6.140 -8.104 3.514 1.00 93.56 134 LYS A CA 1
ATOM 1122 C C . LYS A 1 134 ? -7.322 -7.168 3.804 1.00 93.56 134 LYS A C 1
ATOM 1124 O O . LYS A 1 134 ? -8.027 -6.747 2.890 1.00 93.56 134 LYS A O 1
ATOM 1129 N N . ILE A 1 135 ? -7.558 -6.829 5.071 1.00 96.44 135 ILE A N 1
ATOM 1130 C CA . ILE A 1 135 ? -8.566 -5.851 5.484 1.00 96.44 135 ILE A CA 1
ATOM 1131 C C . ILE A 1 135 ? -7.882 -4.745 6.284 1.00 96.44 135 ILE A C 1
ATOM 1133 O O . ILE A 1 135 ? -7.099 -5.021 7.190 1.00 96.44 135 ILE A O 1
ATOM 1137 N N . ILE A 1 136 ? -8.211 -3.493 5.973 1.00 97.88 136 ILE A N 1
ATOM 1138 C CA . ILE A 1 136 ? -7.839 -2.311 6.748 1.00 97.88 136 ILE A CA 1
ATOM 1139 C C . ILE A 1 136 ? -9.101 -1.734 7.384 1.00 97.88 136 ILE A C 1
ATOM 1141 O O . ILE A 1 136 ? -10.004 -1.269 6.686 1.00 97.88 136 ILE A O 1
ATOM 1145 N N . PHE A 1 137 ? -9.146 -1.709 8.713 1.00 98.00 137 PHE A N 1
ATOM 1146 C CA . PHE A 1 137 ? -10.173 -0.992 9.465 1.00 98.00 137 PHE A CA 1
ATOM 1147 C C . PHE A 1 137 ? -9.723 0.445 9.713 1.00 98.00 137 PHE A C 1
ATOM 1149 O O . PHE A 1 137 ? -8.706 0.662 10.367 1.00 98.00 137 PHE A O 1
ATOM 1156 N N . GLY A 1 138 ? -10.484 1.419 9.215 1.00 97.75 138 GLY A N 1
ATOM 1157 C CA . GLY A 1 138 ? -10.301 2.834 9.533 1.00 97.75 138 GLY A CA 1
ATOM 1158 C C . GLY A 1 138 ? -11.195 3.242 10.697 1.00 97.75 138 GLY A C 1
ATOM 1159 O O . GLY A 1 138 ? -12.411 3.088 10.614 1.00 97.75 138 GLY A O 1
ATOM 1160 N N . ILE A 1 139 ? -10.608 3.756 11.774 1.00 97.12 139 ILE A N 1
ATOM 1161 C CA . ILE A 1 139 ? -11.317 4.122 13.001 1.00 97.12 139 ILE A CA 1
ATOM 1162 C C . ILE A 1 139 ? -11.005 5.581 13.326 1.00 97.12 139 ILE A C 1
ATOM 1164 O O . ILE A 1 139 ? -9.867 5.919 13.646 1.00 97.12 139 ILE A O 1
ATOM 1168 N N . ASP A 1 140 ? -12.029 6.429 13.279 1.00 96.56 140 ASP A N 1
ATOM 1169 C CA . ASP A 1 140 ? -11.915 7.843 13.630 1.00 96.56 140 ASP A CA 1
ATOM 1170 C C . ASP A 1 140 ? -12.143 8.050 15.139 1.00 96.56 140 ASP A C 1
ATOM 1172 O O . ASP A 1 140 ? -13.259 7.937 15.656 1.00 96.56 140 ASP A O 1
ATOM 1176 N N . LEU A 1 141 ? -11.078 8.382 15.869 1.00 95.88 141 LEU A N 1
ATOM 1177 C CA . LEU A 1 141 ? -11.137 8.654 17.307 1.00 95.88 141 LEU A CA 1
ATOM 1178 C C . LEU A 1 141 ? -11.949 9.917 17.640 1.00 95.88 141 LEU A C 1
ATOM 1180 O O . LEU A 1 141 ? -12.550 9.990 18.718 1.00 95.88 141 LEU A O 1
ATOM 1184 N N . LYS A 1 142 ? -12.010 10.894 16.728 1.00 96.06 142 LYS A N 1
ATOM 1185 C CA . LYS A 1 142 ? -12.832 12.102 16.877 1.00 96.06 142 LYS A CA 1
ATOM 1186 C C . LYS A 1 142 ? -14.314 11.751 16.770 1.00 96.06 142 LYS A C 1
ATOM 1188 O O . LYS A 1 142 ? -15.095 12.211 17.605 1.00 96.06 142 LYS A O 1
ATOM 1193 N N . LEU A 1 143 ? -14.683 10.893 15.817 1.00 95.38 143 LEU A N 1
ATOM 1194 C CA . LEU A 1 143 ? -16.046 10.371 15.671 1.00 95.38 143 LEU A CA 1
ATOM 1195 C C . LEU A 1 143 ? -16.490 9.608 16.923 1.00 95.38 143 LEU A C 1
ATOM 1197 O O . LEU A 1 143 ? -17.570 9.855 17.458 1.00 95.38 143 LEU A O 1
ATOM 1201 N N . LEU A 1 144 ? -15.628 8.729 17.444 1.00 94.69 144 LEU A N 1
ATOM 1202 C CA . LEU A 1 144 ? -15.908 7.988 18.677 1.00 94.69 144 LEU A CA 1
ATOM 1203 C C . LEU A 1 144 ? -16.120 8.929 19.870 1.00 94.69 144 LEU A C 1
ATOM 1205 O O . LEU A 1 144 ? -17.053 8.738 20.650 1.00 94.69 144 LEU A O 1
ATOM 1209 N N . LYS A 1 145 ? -15.289 9.970 19.995 1.00 95.81 145 LYS A N 1
ATOM 1210 C CA . LYS A 1 145 ? -15.453 10.993 21.034 1.00 95.81 145 LYS A CA 1
ATOM 1211 C C . LYS A 1 145 ? -16.781 11.740 20.893 1.00 95.81 145 LYS A C 1
ATOM 1213 O O . LYS A 1 145 ? -17.439 11.985 21.900 1.00 95.81 145 LYS A O 1
ATOM 1218 N N . TYR A 1 146 ? -17.171 12.089 19.667 1.00 95.75 146 TYR A N 1
ATOM 1219 C CA . TYR A 1 146 ? -18.406 12.822 19.382 1.00 95.75 146 TYR A CA 1
ATOM 1220 C C . TYR A 1 146 ? -19.657 12.076 19.867 1.00 95.75 146 TYR A C 1
ATOM 1222 O O . TYR A 1 146 ? -20.545 12.685 20.454 1.00 95.75 146 TYR A O 1
ATOM 1230 N N . ILE A 1 147 ? -19.690 10.750 19.718 1.00 94.06 147 ILE A N 1
ATOM 1231 C CA . ILE A 1 147 ? -20.807 9.911 20.185 1.00 94.06 147 ILE A CA 1
ATOM 1232 C C . ILE A 1 147 ? -20.711 9.506 21.667 1.00 94.06 147 ILE A C 1
ATOM 1234 O O . ILE A 1 147 ? -21.418 8.604 22.115 1.00 94.06 147 ILE A O 1
ATOM 1238 N N . GLY A 1 148 ? -19.819 10.138 22.433 1.00 94.19 148 GLY A N 1
ATOM 1239 C CA . GLY A 1 148 ? -19.676 9.913 23.873 1.00 94.19 148 GLY A CA 1
ATOM 1240 C C . GLY A 1 148 ? -18.836 8.692 24.262 1.00 94.19 148 GLY A C 1
ATOM 1241 O O . GLY A 1 148 ? -18.804 8.327 25.439 1.00 94.19 148 GLY A O 1
ATOM 1242 N N . LEU A 1 149 ? -18.130 8.054 23.321 1.00 94.19 149 LEU A N 1
ATOM 1243 C CA . LEU A 1 149 ? -17.177 6.994 23.653 1.00 94.19 149 LEU A CA 1
ATOM 1244 C C . LEU A 1 149 ? -15.830 7.582 24.084 1.00 94.19 149 LEU A C 1
ATOM 1246 O O . LEU A 1 149 ? -15.445 8.681 23.698 1.00 94.19 149 LEU A O 1
ATOM 1250 N N . ASN A 1 150 ? -15.079 6.825 24.888 1.00 95.94 150 ASN A N 1
ATOM 1251 C CA . ASN A 1 150 ? -13.745 7.227 25.328 1.00 95.94 150 ASN A CA 1
ATOM 1252 C C . ASN A 1 150 ? -12.686 6.766 24.300 1.00 95.94 150 ASN A C 1
ATOM 1254 O O . ASN A 1 150 ? -12.348 5.575 24.288 1.00 95.94 150 ASN A O 1
ATOM 1258 N N . PRO A 1 151 ? -12.130 7.672 23.467 1.00 95.06 151 PRO A N 1
ATOM 1259 C CA . PRO A 1 151 ? -11.182 7.301 22.416 1.00 95.06 151 PRO A CA 1
ATOM 1260 C C . PRO A 1 151 ? -9.879 6.719 22.973 1.00 95.06 151 PRO A C 1
ATOM 1262 O O . PRO A 1 151 ? -9.312 5.818 22.363 1.00 95.06 151 PRO A O 1
ATOM 1265 N N . ILE A 1 152 ? -9.435 7.161 24.156 1.00 95.50 152 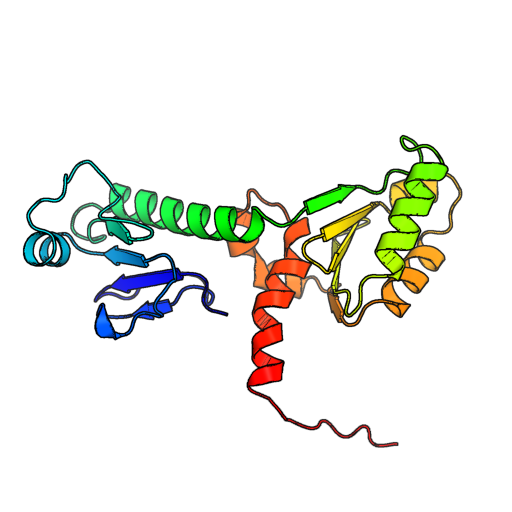ILE A N 1
ATOM 1266 C CA . ILE A 1 152 ? -8.217 6.655 24.808 1.00 95.50 152 ILE A CA 1
ATOM 1267 C C . ILE A 1 152 ? -8.396 5.178 25.165 1.00 95.50 152 ILE A C 1
ATOM 1269 O O . ILE A 1 152 ? -7.560 4.350 24.807 1.00 95.50 152 ILE A O 1
ATOM 1273 N N . LYS A 1 153 ? -9.521 4.828 25.803 1.00 96.44 153 LYS A N 1
ATOM 1274 C CA . LYS A 1 153 ? -9.831 3.433 26.156 1.00 96.44 153 LYS A CA 1
ATOM 1275 C C . LYS A 1 153 ? -9.964 2.547 24.918 1.00 96.44 153 LYS A C 1
ATOM 1277 O O . LYS A 1 153 ? -9.529 1.399 24.943 1.00 96.44 153 LYS A O 1
ATOM 1282 N N . ILE A 1 154 ? -10.575 3.053 23.845 1.00 94.50 154 ILE A N 1
ATOM 1283 C CA . ILE A 1 154 ? -10.736 2.289 22.599 1.00 94.50 154 ILE A CA 1
ATOM 1284 C C . ILE A 1 154 ? -9.383 2.075 21.919 1.00 94.50 154 ILE A C 1
ATOM 1286 O O . ILE A 1 154 ? -9.057 0.936 21.592 1.00 94.50 154 ILE A O 1
ATOM 1290 N N . LYS A 1 155 ? -8.567 3.128 21.788 1.00 95.50 155 LYS A N 1
ATOM 1291 C CA . LYS A 1 155 ? -7.199 3.028 21.269 1.00 95.50 155 LYS A CA 1
ATOM 1292 C C . LYS A 1 155 ? -6.399 1.987 22.051 1.00 95.50 155 LYS A C 1
ATOM 1294 O O . LYS A 1 155 ? -5.863 1.069 21.448 1.00 95.50 155 LYS A O 1
ATOM 1299 N N . GLN A 1 156 ? -6.383 2.061 23.382 1.00 95.69 156 GLN A N 1
ATOM 1300 C CA . GLN A 1 156 ? -5.670 1.090 24.222 1.00 95.69 156 GLN A CA 1
ATOM 1301 C C . GLN A 1 156 ? -6.119 -0.357 23.969 1.00 95.69 156 GLN A C 1
ATOM 1303 O O . GLN A 1 156 ? -5.279 -1.246 23.869 1.00 95.69 156 GLN A O 1
ATOM 1308 N N . LYS A 1 157 ? -7.427 -0.598 23.799 1.00 94.88 157 LYS A N 1
ATOM 1309 C CA . LYS A 1 157 ? -7.950 -1.932 23.458 1.00 94.88 157 LYS A CA 1
ATOM 1310 C C . LYS A 1 157 ? -7.484 -2.426 22.089 1.00 94.88 157 LYS A C 1
ATOM 1312 O O . LYS A 1 157 ? -7.217 -3.613 21.950 1.00 94.88 157 LYS A O 1
ATOM 1317 N N . ILE A 1 158 ? -7.409 -1.542 21.095 1.00 94.81 158 ILE A N 1
ATOM 1318 C CA . ILE A 1 158 ? -6.911 -1.876 19.753 1.00 94.81 158 ILE A CA 1
ATOM 1319 C C . ILE A 1 158 ? -5.420 -2.219 19.819 1.00 94.81 158 ILE A C 1
ATOM 1321 O O . ILE A 1 158 ? -5.002 -3.257 19.307 1.00 94.81 158 ILE A O 1
ATOM 1325 N N . LEU A 1 159 ? -4.628 -1.390 20.505 1.00 93.62 159 LEU A N 1
ATOM 1326 C CA . LEU A 1 159 ? -3.184 -1.590 20.639 1.00 93.62 159 LEU A CA 1
ATOM 1327 C C . LEU A 1 159 ? -2.845 -2.878 21.388 1.00 93.62 159 LEU A C 1
ATOM 1329 O O . LEU A 1 159 ? -1.977 -3.617 20.948 1.00 93.62 159 LEU A O 1
ATOM 1333 N N . ALA A 1 160 ? -3.593 -3.213 22.442 1.00 93.50 160 ALA A N 1
ATOM 1334 C CA . ALA A 1 160 ? -3.427 -4.473 23.170 1.00 93.50 160 ALA A CA 1
ATOM 1335 C C . ALA A 1 160 ? -3.709 -5.732 22.320 1.00 93.50 160 ALA A C 1
ATOM 1337 O O . ALA A 1 160 ? -3.439 -6.844 22.762 1.00 93.50 160 ALA A O 1
ATOM 1338 N N . GLN A 1 161 ? -4.303 -5.576 21.134 1.00 91.38 161 GLN A N 1
ATOM 1339 C CA . GLN A 1 161 ? -4.598 -6.651 20.180 1.00 91.38 161 GLN A CA 1
ATOM 1340 C C . GLN A 1 161 ? -3.730 -6.578 18.915 1.00 91.38 161 GLN A C 1
ATOM 1342 O O . GLN A 1 161 ? -3.935 -7.376 17.993 1.00 91.38 161 GLN A O 1
ATOM 1347 N N . SER A 1 162 ? -2.827 -5.596 18.852 1.00 92.06 162 SER A N 1
ATOM 1348 C CA . SER A 1 162 ? -1.920 -5.362 17.732 1.00 92.06 162 SER A CA 1
ATOM 1349 C C . SER A 1 162 ? -0.570 -6.002 18.027 1.00 92.06 162 SER A C 1
ATOM 1351 O O . SER A 1 162 ? -0.065 -5.887 19.140 1.00 92.06 162 SER A O 1
ATOM 1353 N N . SER A 1 163 ? 0.012 -6.666 17.033 1.00 92.50 163 SER A N 1
ATOM 1354 C CA . SER A 1 163 ? 1.390 -7.159 17.109 1.00 92.50 163 SER A CA 1
ATOM 1355 C C . SER A 1 163 ? 2.389 -6.016 16.953 1.00 92.50 163 SER A C 1
ATOM 1357 O O . SER A 1 163 ? 3.420 -6.008 17.616 1.00 92.50 163 SER A O 1
ATOM 1359 N N . VAL A 1 164 ? 2.063 -5.033 16.109 1.00 93.31 164 VAL A N 1
ATOM 1360 C CA . VAL A 1 164 ? 2.906 -3.868 15.830 1.00 93.31 164 VAL A CA 1
ATOM 1361 C C . VAL A 1 164 ? 2.067 -2.596 15.878 1.00 93.31 164 VAL A C 1
ATOM 1363 O O . VAL A 1 164 ? 0.924 -2.568 15.409 1.00 93.31 164 VAL A O 1
ATOM 1366 N N . PHE A 1 165 ? 2.647 -1.534 16.437 1.00 93.50 165 PHE A N 1
ATOM 1367 C CA . PHE A 1 165 ? 2.076 -0.194 16.427 1.00 93.50 165 PHE A CA 1
ATOM 1368 C C . PHE A 1 165 ? 3.038 0.803 15.779 1.00 93.50 165 PHE A C 1
ATOM 1370 O O . PHE A 1 165 ? 4.159 0.986 16.240 1.00 93.50 165 PHE A O 1
ATOM 1377 N N . LEU A 1 166 ? 2.556 1.462 14.732 1.00 92.00 166 LEU A N 1
ATOM 1378 C CA . LEU A 1 166 ? 3.247 2.460 13.934 1.00 92.00 166 LEU A CA 1
ATOM 1379 C C . LEU A 1 166 ? 2.630 3.827 14.262 1.00 92.00 166 LEU A C 1
ATOM 1381 O O . LEU A 1 166 ? 1.567 4.176 13.753 1.00 92.00 166 LEU A O 1
ATOM 1385 N N . GLY A 1 167 ? 3.230 4.567 15.190 1.00 83.94 167 GLY A N 1
ATOM 1386 C CA . GLY A 1 167 ? 2.694 5.855 15.654 1.00 83.94 167 GLY A CA 1
ATOM 1387 C C . GLY A 1 167 ? 3.645 7.034 15.497 1.00 83.94 167 GLY A C 1
ATOM 1388 O O . GLY A 1 167 ? 3.277 8.142 15.880 1.00 83.94 167 GLY A O 1
ATOM 1389 N N . ASP A 1 168 ? 4.853 6.790 14.994 1.00 74.69 168 ASP A N 1
ATOM 1390 C CA . ASP A 1 168 ? 5.895 7.802 14.866 1.00 74.69 168 ASP A CA 1
ATOM 1391 C C . ASP A 1 168 ? 5.787 8.537 13.522 1.00 74.69 168 ASP A C 1
ATOM 1393 O O . ASP A 1 168 ? 5.439 7.932 12.502 1.00 74.69 168 ASP A O 1
ATOM 1397 N N . SER A 1 169 ? 6.111 9.833 13.513 1.00 75.25 169 SER A N 1
ATOM 1398 C CA . SER A 1 169 ? 6.233 10.629 12.286 1.00 75.25 169 SER A CA 1
ATOM 1399 C C . SER A 1 169 ? 7.244 10.028 11.312 1.00 75.25 169 SER A C 1
ATOM 1401 O O . SER A 1 169 ? 7.069 10.153 10.099 1.00 75.25 169 SER A O 1
ATOM 1403 N N . ASP A 1 170 ? 8.243 9.321 11.836 1.00 78.69 170 ASP A N 1
ATOM 1404 C CA . ASP A 1 170 ? 9.289 8.675 11.047 1.00 78.69 170 ASP A CA 1
ATOM 1405 C C . ASP A 1 170 ? 8.730 7.596 10.110 1.00 78.69 170 ASP A C 1
ATOM 1407 O O . ASP A 1 170 ? 9.215 7.441 8.990 1.00 78.69 170 ASP A O 1
ATOM 1411 N N . ILE A 1 171 ? 7.631 6.933 10.492 1.00 82.62 171 ILE A N 1
ATOM 1412 C CA . ILE A 1 171 ? 6.964 5.954 9.625 1.00 82.62 171 ILE A CA 1
ATOM 1413 C C . ILE A 1 171 ? 6.381 6.637 8.385 1.00 82.62 171 ILE A C 1
ATOM 1415 O O . ILE A 1 171 ? 6.493 6.122 7.277 1.00 82.62 171 ILE A O 1
ATOM 1419 N N . LEU A 1 172 ? 5.766 7.814 8.526 1.00 79.88 172 LEU A N 1
ATOM 1420 C CA . LEU A 1 172 ? 5.229 8.509 7.354 1.00 79.88 172 LEU A CA 1
ATOM 1421 C C . LEU A 1 172 ? 6.352 8.951 6.406 1.00 79.88 172 LEU A C 1
ATOM 1423 O O . LEU A 1 172 ? 6.168 8.919 5.191 1.00 79.88 172 LEU A O 1
ATOM 1427 N N . ILE A 1 173 ? 7.511 9.331 6.952 1.00 81.06 173 ILE A N 1
ATOM 1428 C CA . ILE A 1 173 ? 8.695 9.684 6.160 1.0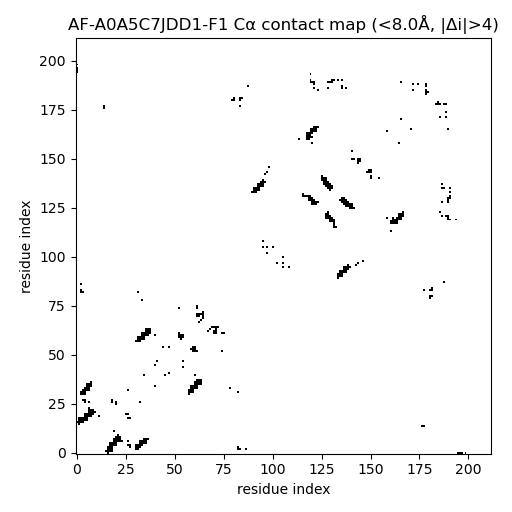0 81.06 173 ILE A CA 1
ATOM 1429 C C . ILE A 1 173 ? 9.207 8.459 5.391 1.00 81.06 173 ILE A C 1
ATOM 1431 O O . ILE A 1 173 ? 9.463 8.571 4.193 1.00 81.06 173 ILE A O 1
ATOM 1435 N N . GLU A 1 174 ? 9.292 7.296 6.045 1.00 83.31 174 GLU A N 1
ATOM 1436 C CA . GLU A 1 174 ? 9.725 6.030 5.435 1.00 83.31 174 GLU A CA 1
ATOM 1437 C C . GLU A 1 174 ? 8.852 5.641 4.230 1.00 83.31 174 GLU A C 1
ATOM 1439 O O . GLU A 1 174 ? 9.369 5.301 3.166 1.00 83.31 174 GLU A O 1
ATOM 1444 N N . TYR A 1 175 ? 7.525 5.757 4.359 1.00 84.75 175 TYR A N 1
ATOM 1445 C CA . TYR A 1 175 ? 6.577 5.338 3.317 1.00 84.75 175 TYR A CA 1
ATOM 1446 C C . TYR A 1 175 ? 6.128 6.468 2.379 1.00 84.75 175 TYR A C 1
ATOM 1448 O O . TYR A 1 175 ? 5.250 6.240 1.545 1.00 84.75 175 TYR A O 1
ATOM 1456 N N . LYS A 1 176 ? 6.718 7.669 2.472 1.00 84.69 176 LYS A N 1
ATOM 1457 C CA . LYS A 1 176 ? 6.248 8.875 1.770 1.00 84.69 176 LYS A CA 1
ATOM 1458 C C . LYS A 1 176 ? 6.058 8.662 0.265 1.00 84.69 176 LYS A C 1
ATOM 1460 O O . LYS A 1 176 ? 4.966 8.888 -0.241 1.00 84.69 176 LYS A O 1
ATOM 1465 N N . ASN A 1 177 ? 7.085 8.165 -0.427 1.00 80.75 177 ASN A N 1
ATOM 1466 C CA . ASN A 1 177 ? 7.033 7.962 -1.881 1.00 80.75 177 ASN A CA 1
ATOM 1467 C C . ASN A 1 177 ? 5.938 6.953 -2.271 1.00 80.75 177 ASN A C 1
ATOM 1469 O O . ASN A 1 177 ? 5.150 7.199 -3.176 1.00 80.75 177 ASN A O 1
ATOM 1473 N N . SER A 1 178 ? 5.841 5.838 -1.540 1.00 82.81 178 SER A N 1
ATOM 1474 C CA . SER A 1 178 ? 4.821 4.811 -1.781 1.00 82.81 178 SER A CA 1
ATOM 1475 C C . SER A 1 178 ? 3.402 5.334 -1.526 1.00 82.81 178 SER A C 1
ATOM 1477 O O . SER A 1 178 ? 2.454 4.906 -2.177 1.00 82.81 178 SER A O 1
ATOM 1479 N N . VAL A 1 179 ? 3.238 6.249 -0.568 1.00 85.25 179 VAL A N 1
ATOM 1480 C CA . VAL A 1 179 ? 1.955 6.895 -0.265 1.00 85.25 179 VAL A CA 1
ATOM 1481 C C . VAL A 1 179 ? 1.571 7.903 -1.348 1.00 85.25 179 VAL A C 1
ATOM 1483 O O . VAL A 1 179 ? 0.418 7.882 -1.776 1.00 85.25 179 VAL A O 1
ATOM 1486 N N . GLU A 1 180 ? 2.515 8.718 -1.827 1.00 84.25 180 GLU A N 1
ATOM 1487 C CA . GLU A 1 180 ? 2.303 9.652 -2.946 1.00 84.25 180 GLU A CA 1
ATOM 1488 C C . GLU A 1 180 ? 1.838 8.896 -4.208 1.00 84.25 180 GLU A C 1
ATOM 1490 O O . GLU A 1 180 ? 0.846 9.265 -4.838 1.00 84.25 180 GLU A O 1
ATOM 1495 N N . GLU A 1 181 ? 2.476 7.764 -4.521 1.00 82.12 181 GLU A N 1
ATOM 1496 C CA . GLU A 1 181 ? 2.107 6.886 -5.646 1.00 82.12 181 GLU A CA 1
ATOM 1497 C C . GLU A 1 181 ? 0.728 6.201 -5.466 1.00 82.12 181 GLU A C 1
ATOM 1499 O O . GLU A 1 181 ? 0.072 5.782 -6.428 1.00 82.12 181 GLU A O 1
ATOM 1504 N N . LEU A 1 182 ? 0.237 6.124 -4.225 1.00 85.19 182 LEU A N 1
ATOM 1505 C CA . LEU A 1 182 ? -1.084 5.603 -3.862 1.00 85.19 182 LEU A CA 1
ATOM 1506 C C . LEU A 1 182 ? -2.138 6.709 -3.684 1.00 85.19 182 LEU A C 1
ATOM 1508 O O . LEU A 1 182 ? -3.118 6.514 -2.963 1.00 85.19 182 LEU A O 1
ATOM 1512 N N . ASP A 1 183 ? -1.986 7.847 -4.361 1.00 84.94 183 ASP A N 1
ATOM 1513 C CA . ASP A 1 183 ? -2.884 9.008 -4.269 1.00 84.94 183 ASP A CA 1
ATOM 1514 C C . ASP A 1 183 ? -3.038 9.519 -2.810 1.00 84.94 183 ASP A C 1
ATOM 1516 O O . ASP A 1 183 ? -4.152 9.765 -2.335 1.00 84.94 183 ASP A O 1
ATOM 1520 N N . ASP A 1 184 ? -1.927 9.584 -2.068 1.00 84.62 184 ASP A N 1
ATOM 1521 C CA . ASP A 1 184 ? -1.829 10.039 -0.670 1.00 84.62 184 ASP A CA 1
ATOM 1522 C C . ASP A 1 184 ? -2.650 9.220 0.346 1.00 84.62 184 ASP A C 1
ATOM 1524 O O . ASP A 1 184 ? -3.019 9.669 1.438 1.00 84.62 184 ASP A O 1
ATOM 1528 N N . LYS A 1 185 ? -2.945 7.958 0.016 1.00 89.75 185 LYS A N 1
ATOM 1529 C CA . LYS A 1 185 ? -3.755 7.069 0.861 1.00 89.75 185 LYS A CA 1
ATOM 1530 C C . LYS A 1 185 ? -2.919 6.426 1.972 1.00 89.75 185 LYS A C 1
ATOM 1532 O O . LYS A 1 185 ? -2.661 5.221 1.954 1.00 89.75 185 LYS A O 1
ATOM 1537 N N . VAL A 1 186 ? -2.620 7.203 3.015 1.00 92.31 186 VAL A N 1
ATOM 1538 C CA . VAL A 1 186 ? -1.889 6.777 4.235 1.00 92.31 186 VAL A CA 1
ATOM 1539 C C . VAL A 1 186 ? -2.447 5.514 4.908 1.00 92.31 186 VAL A C 1
ATOM 1541 O O . VAL A 1 186 ? -1.730 4.792 5.595 1.00 92.31 186 VAL A O 1
ATOM 1544 N N . ARG A 1 187 ? -3.724 5.184 4.668 1.00 94.50 187 ARG A N 1
ATOM 1545 C CA . ARG A 1 187 ? -4.374 3.969 5.181 1.00 94.50 187 ARG A CA 1
ATOM 1546 C C . ARG A 1 187 ? -3.654 2.669 4.812 1.00 94.50 187 ARG A C 1
ATOM 1548 O O . ARG A 1 187 ? -3.845 1.686 5.517 1.00 94.50 187 ARG A O 1
ATOM 1555 N N . TYR A 1 188 ? -2.873 2.650 3.727 1.00 94.44 188 TYR A N 1
ATOM 1556 C CA . TYR A 1 188 ? -2.156 1.457 3.264 1.00 94.44 188 TYR A CA 1
ATOM 1557 C C . TYR A 1 188 ? -0.811 1.229 3.963 1.00 94.44 188 TYR A C 1
ATOM 1559 O O . TYR A 1 188 ? -0.286 0.124 3.870 1.00 94.44 188 TYR A O 1
ATOM 1567 N N . ILE A 1 189 ? -0.284 2.201 4.714 1.00 93.31 189 ILE A N 1
ATOM 1568 C CA . ILE A 1 189 ? 0.973 2.067 5.473 1.00 93.31 189 ILE A CA 1
ATOM 1569 C C . ILE A 1 189 ? 1.061 0.766 6.295 1.00 93.31 189 ILE A C 1
ATOM 1571 O O . ILE A 1 189 ? 2.048 0.051 6.138 1.00 93.31 189 ILE A O 1
ATOM 1575 N N . PRO A 1 190 ? 0.067 0.372 7.118 1.00 94.25 190 PRO A N 1
ATOM 1576 C CA . PRO A 1 190 ? 0.183 -0.856 7.907 1.00 94.25 190 PRO A CA 1
ATOM 1577 C C . PRO A 1 190 ? 0.228 -2.129 7.040 1.00 94.25 190 PRO A C 1
ATOM 1579 O O . PRO A 1 190 ? 0.823 -3.124 7.450 1.00 94.25 190 PRO A O 1
ATOM 1582 N N . TYR A 1 191 ? -0.337 -2.099 5.828 1.00 93.44 191 TYR A N 1
ATOM 1583 C CA . TYR A 1 191 ? -0.184 -3.180 4.852 1.00 93.44 191 TYR A CA 1
ATOM 1584 C C . TYR A 1 191 ? 1.208 -3.171 4.208 1.00 93.44 191 TYR A C 1
ATOM 1586 O O . TYR A 1 191 ? 1.868 -4.208 4.183 1.00 93.44 191 TYR A O 1
ATOM 1594 N N . LEU A 1 192 ? 1.690 -2.011 3.751 1.00 90.44 192 LEU A N 1
ATOM 1595 C CA . LEU A 1 192 ? 3.035 -1.870 3.177 1.00 90.44 192 LEU A CA 1
ATOM 1596 C C . LEU A 1 192 ? 4.126 -2.296 4.173 1.00 90.44 192 LEU A C 1
ATOM 1598 O O . LEU A 1 192 ? 5.085 -2.974 3.802 1.00 90.44 192 LEU A O 1
ATOM 1602 N N . PHE A 1 193 ? 3.936 -1.981 5.455 1.00 90.56 193 PHE A N 1
ATOM 1603 C CA . PHE A 1 193 ? 4.798 -2.453 6.532 1.00 90.56 193 PHE A CA 1
ATOM 1604 C C . PHE A 1 193 ? 4.771 -3.981 6.659 1.00 90.56 193 PHE A C 1
ATOM 1606 O O . PHE A 1 193 ? 5.828 -4.598 6.798 1.00 90.56 193 PHE A O 1
ATOM 1613 N N . SER A 1 194 ? 3.584 -4.601 6.584 1.00 89.69 194 SER A N 1
ATOM 1614 C CA . SER A 1 194 ? 3.424 -6.058 6.718 1.00 89.69 194 SER A CA 1
ATOM 1615 C C . SER A 1 194 ? 4.238 -6.827 5.678 1.00 89.69 194 SER A C 1
ATOM 1617 O O . SER A 1 194 ? 5.055 -7.665 6.036 1.00 89.69 194 SER A O 1
ATOM 1619 N N . ILE A 1 195 ? 4.130 -6.457 4.402 1.00 85.94 195 ILE A N 1
ATOM 1620 C CA . ILE A 1 195 ? 4.839 -7.134 3.308 1.00 85.94 195 ILE A CA 1
ATOM 1621 C C . ILE A 1 195 ? 6.345 -6.841 3.311 1.00 85.94 195 ILE A C 1
ATOM 1623 O O . ILE A 1 195 ? 7.144 -7.601 2.761 1.00 85.94 195 ILE A O 1
ATOM 1627 N N . THR A 1 196 ? 6.759 -5.729 3.918 1.00 79.75 196 THR A N 1
ATOM 1628 C CA . THR A 1 196 ? 8.177 -5.385 4.044 1.00 79.75 196 THR A CA 1
ATOM 1629 C C . THR A 1 196 ? 8.826 -6.206 5.158 1.00 79.75 196 THR A C 1
ATOM 1631 O O . THR A 1 196 ? 9.926 -6.717 4.952 1.00 79.75 196 THR A O 1
ATOM 1634 N N . ASN A 1 197 ? 8.118 -6.420 6.272 1.00 78.38 197 ASN A N 1
ATOM 1635 C CA . ASN A 1 197 ? 8.658 -7.045 7.482 1.00 78.38 197 ASN A CA 1
ATOM 1636 C C . ASN A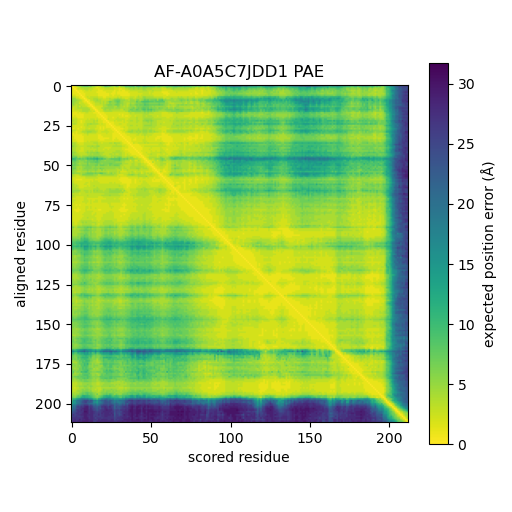 1 197 ? 8.326 -8.537 7.664 1.00 78.38 197 ASN A C 1
ATOM 1638 O O . ASN A 1 197 ? 9.087 -9.220 8.340 1.00 78.38 197 ASN A O 1
ATOM 1642 N N . GLU A 1 198 ? 7.296 -9.093 7.014 1.00 64.19 198 GLU A N 1
ATOM 1643 C CA . GLU A 1 198 ? 7.045 -10.551 7.001 1.00 64.19 198 GLU A CA 1
ATOM 1644 C C . GLU A 1 198 ? 8.228 -11.346 6.411 1.00 64.19 198 GLU A C 1
ATOM 1646 O O . GLU A 1 198 ? 8.444 -12.502 6.765 1.00 64.19 198 GLU A O 1
ATOM 1651 N N . GLN A 1 199 ? 9.054 -10.728 5.559 1.00 48.38 199 GLN A N 1
ATOM 1652 C CA . GLN A 1 199 ? 10.277 -11.363 5.057 1.00 48.38 199 GLN A CA 1
ATOM 1653 C C . GLN A 1 199 ? 11.418 -11.384 6.081 1.00 48.38 199 GLN A C 1
ATOM 1655 O O . GLN A 1 199 ? 12.206 -12.332 6.071 1.00 48.38 199 GLN A O 1
ATOM 1660 N N . ASN A 1 200 ? 11.481 -10.401 6.986 1.00 41.84 200 ASN A N 1
ATOM 1661 C CA . ASN A 1 200 ? 12.519 -10.355 8.013 1.00 41.84 200 ASN A CA 1
ATOM 1662 C C . ASN A 1 200 ? 12.364 -11.506 9.015 1.00 41.84 200 ASN A C 1
ATOM 1664 O O . ASN A 1 200 ? 13.378 -12.035 9.459 1.00 41.84 200 ASN A O 1
ATOM 1668 N N . ASP A 1 201 ? 11.145 -11.977 9.291 1.00 37.50 201 ASP A N 1
ATOM 1669 C CA . ASP A 1 201 ? 10.924 -13.160 10.140 1.00 37.50 201 ASP A CA 1
ATOM 1670 C C . ASP A 1 201 ? 11.313 -14.481 9.449 1.00 37.50 201 ASP A C 1
ATOM 1672 O O . ASP A 1 201 ? 11.694 -15.441 10.118 1.00 37.50 201 ASP A O 1
ATOM 1676 N N . THR A 1 202 ? 11.316 -14.542 8.110 1.00 31.70 202 THR A N 1
ATOM 1677 C CA . THR A 1 202 ? 11.858 -15.704 7.375 1.00 31.70 202 THR A CA 1
ATOM 1678 C C . THR A 1 202 ? 13.380 -15.675 7.196 1.00 31.70 202 THR A C 1
ATOM 1680 O O . THR A 1 202 ? 13.974 -16.721 6.941 1.00 31.70 202 THR A O 1
ATOM 1683 N N . SER A 1 203 ? 14.031 -14.515 7.361 1.00 32.16 203 SER A N 1
ATOM 1684 C CA . SER A 1 203 ? 15.495 -14.368 7.278 1.00 32.16 203 SER A CA 1
ATOM 1685 C C . SER A 1 203 ? 16.187 -14.110 8.622 1.00 32.16 203 SER A C 1
ATOM 1687 O O . SER A 1 203 ? 17.415 -14.070 8.667 1.00 32.16 203 SER A O 1
ATOM 1689 N N . SER A 1 204 ? 15.436 -13.962 9.715 1.00 29.25 204 SER A N 1
ATOM 1690 C CA . SER A 1 204 ? 15.977 -13.571 11.022 1.00 29.25 204 SER A CA 1
ATOM 1691 C C . SER A 1 204 ? 15.368 -14.421 12.135 1.00 29.25 204 SER A C 1
ATOM 1693 O O . SER A 1 204 ? 14.590 -13.955 12.960 1.00 29.25 204 SER A O 1
ATOM 1695 N N . LEU A 1 205 ? 15.831 -15.668 12.244 1.00 29.64 205 LEU A N 1
ATOM 1696 C CA . LEU A 1 205 ? 15.976 -16.301 13.557 1.00 29.64 205 LEU A CA 1
ATOM 1697 C C . LEU A 1 205 ? 17.079 -15.555 14.329 1.00 29.64 205 LEU A C 1
ATOM 1699 O O . LEU A 1 205 ? 18.163 -16.084 14.558 1.00 29.64 205 LEU A O 1
ATOM 1703 N N . ILE A 1 206 ? 16.825 -14.301 14.703 1.00 30.02 206 ILE A N 1
ATOM 1704 C CA . ILE A 1 206 ? 17.613 -13.614 15.721 1.00 30.02 206 ILE A CA 1
ATOM 1705 C C . ILE A 1 206 ? 16.722 -13.525 16.945 1.00 30.02 206 ILE A C 1
ATOM 1707 O O . ILE A 1 206 ? 15.884 -12.644 17.115 1.00 30.02 206 ILE A O 1
ATOM 1711 N N . HIS A 1 207 ? 16.912 -14.541 17.774 1.00 30.84 207 HIS A N 1
ATOM 1712 C CA . HIS A 1 207 ? 16.413 -14.654 19.125 1.00 30.84 207 HIS A CA 1
ATOM 1713 C C . HIS A 1 207 ? 16.852 -13.409 19.913 1.00 30.84 207 HIS A C 1
ATOM 1715 O O . HIS A 1 207 ? 17.999 -13.322 20.346 1.00 30.84 207 HIS A O 1
ATOM 1721 N N . ILE A 1 208 ? 15.963 -12.435 20.109 1.00 30.05 208 ILE A N 1
ATOM 1722 C CA . ILE A 1 208 ? 16.174 -11.424 21.148 1.00 30.05 208 ILE A CA 1
ATOM 1723 C C . ILE A 1 208 ? 15.591 -12.005 22.430 1.00 30.05 208 ILE A C 1
ATOM 1725 O O . ILE A 1 208 ? 14.378 -12.024 22.652 1.00 30.05 208 ILE A O 1
ATOM 1729 N N . SER A 1 209 ? 16.487 -12.555 23.243 1.00 30.97 209 SER A N 1
ATOM 1730 C CA . SER A 1 209 ? 16.224 -12.972 24.613 1.00 30.97 209 SER A CA 1
ATOM 1731 C C . SER A 1 209 ? 15.611 -11.808 25.386 1.00 30.97 209 SER A C 1
ATOM 1733 O O . SER A 1 209 ? 16.202 -10.734 25.480 1.00 30.97 209 SER A O 1
ATOM 1735 N N . ARG A 1 210 ? 14.419 -12.017 25.951 1.00 34.69 210 ARG A N 1
ATOM 1736 C CA . ARG A 1 210 ? 13.923 -11.157 27.025 1.00 34.69 210 ARG A CA 1
ATOM 1737 C C . ARG A 1 210 ? 14.713 -11.517 28.272 1.00 34.69 210 ARG A C 1
ATOM 1739 O O . ARG A 1 210 ? 14.437 -12.551 28.876 1.00 34.69 210 ARG A O 1
ATOM 1746 N N . GLU A 1 211 ? 15.696 -10.701 28.624 1.00 37.34 211 GLU A N 1
ATOM 1747 C CA . GLU A 1 211 ? 16.246 -10.750 29.972 1.00 37.34 211 GLU A CA 1
ATOM 1748 C C . GLU A 1 211 ? 15.346 -9.953 30.926 1.00 37.34 211 GLU A C 1
ATOM 1750 O O . GLU A 1 211 ? 14.938 -8.827 30.642 1.00 37.34 211 GLU A O 1
ATOM 1755 N N . SER A 1 212 ? 14.996 -10.691 31.982 1.00 38.50 212 SER A N 1
ATOM 1756 C CA . SER A 1 212 ? 14.484 -10.391 33.329 1.00 38.50 212 SER A CA 1
ATOM 1757 C C . SER A 1 212 ? 14.449 -8.946 33.813 1.00 38.50 212 SER A C 1
ATOM 1759 O O . SER A 1 212 ? 15.503 -8.280 33.788 1.00 38.50 212 SER A O 1
#

Sequence (212 aa):
MKIANIVSHNKVNVSEHFNVVESMDKIIHGLPTLIIGFDYVNKHYPDFDIMERKLGDNLYWTVKRTEKRDKYEEDLSWFMNKVLKDLVADVNYVFVDPIQYHGKVIRKIIKKFYSIPNKITYQDGQMLYVYGEKIIFGIDLKLLKYIGLNPIKIKQKILAQSSVFLGDSDILIEYKNSVEELDDKVRYIPYLFSITNEQNDTSSLIHISRES

pLDDT: mean 87.31, std 15.04, range [29.25, 98.0]

Foldseek 3Di:
DAQAEEADPDDDDDAPNYHYYPDPVPTDPPHQYEYEADVVCCVPQVPDDPVDQASDVSYGYDYHCVVPVVRVVVSVLVNLLVSLCVVLVQQAEDEQQPVPDDPVVNVVVVVVLLVFAAWEWEDDPQWIWIDGPSYTYIYGLVNCVVVPHDSVVVVVVSVVRHPYYHYDPVLCVSCVVSCVSVVVPCSCSSVVVCVVCVVVVVVDPPDPDPDD

Nearest PDB structures (foldseek):
  7pwo-assembly1_k2  TM=4.311E-01  e=1.355E-01  Giardia lamblia ATCC 50803
  8a3w-assembly1_k  TM=4.418E-01  e=9.875E-02  Leishmania major strain Friedlin
  6vs4-assembly1_A  TM=3.064E-01  e=6.179E-01  Encephalitozoon cuniculi GB-M1
  4dct-assembly1_A  TM=2.612E-01  e=4.228E-01  Bacillus subtilis
  6sus-assembly1_A  TM=4.512E-01  e=6.830E+00  Bordetella pertussis Tohama I

Radius of gyration: 21.32 Å; Cα contacts (8 Å, |Δi|>4): 274; chains: 1; bounding box: 49×30×67 Å

Secondary structure (DSSP, 8-state):
---EEEE-SS-----TTEEEESSGGGS-TTS-EEEE-HHHHHHH-TT--TT-SEEETTEEEE--TTT-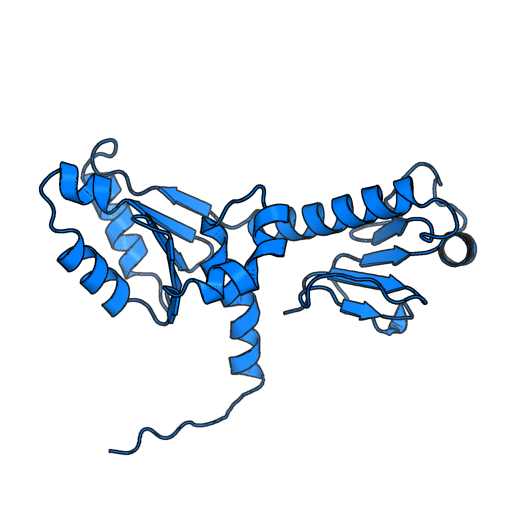HHHHHHHHHHHHHHHHHHHHTT-EEEE--TTTS-HHHHHHHHHHHHH-SSEEEEEETTEEEEEETTEEEEEEHHHHHHTT--HHHHHHHHHTTEEEEE-SHHHHHHTHHHHHHTTT-GGGHHHHHHHHHHHHHHH---------

Mean predicted aligned error: 7.5 Å

Solvent-accessible surface area (backbone atoms only — not comparable to full-atom values): 12122 Å² total; per-residue (Å²): 80,69,67,30,30,35,33,31,86,61,95,75,96,71,64,86,42,49,43,74,31,71,43,81,89,70,53,67,85,94,43,40,33,37,40,49,27,55,73,61,44,53,72,76,45,71,86,62,56,90,89,50,54,64,78,51,90,58,29,31,50,42,46,34,60,89,76,40,45,70,59,24,56,51,51,51,51,49,50,53,31,48,53,54,50,59,70,49,65,78,49,45,77,42,73,63,50,79,84,83,43,54,71,71,55,51,52,50,52,52,52,53,57,72,68,47,67,76,18,23,31,27,50,56,94,58,36,36,26,38,22,40,93,54,33,30,40,36,39,48,37,60,60,38,40,74,77,71,43,61,41,68,63,52,49,52,56,53,55,78,59,32,73,43,80,46,70,55,72,63,57,54,64,74,43,39,69,65,24,56,55,53,77,63,46,63,71,48,50,31,50,57,49,46,56,46,48,62,52,49,64,78,74,46,94,67,85,78,77,84,79,130